Protein AF-K9TBX2-F1 (afdb_monomer_lite)

Structure (mmCIF, N/CA/C/O backbone):
data_AF-K9TBX2-F1
#
_entry.id   AF-K9TBX2-F1
#
loop_
_atom_site.group_PDB
_atom_site.id
_atom_site.type_symbol
_atom_site.label_atom_id
_atom_site.label_alt_id
_atom_site.label_comp_id
_atom_site.label_asym_id
_atom_site.label_entity_id
_atom_site.label_seq_id
_atom_site.pdbx_PDB_ins_code
_atom_site.Cartn_x
_atom_site.Cartn_y
_atom_site.Cartn_z
_atom_site.occupancy
_atom_site.B_iso_or_equiv
_atom_site.auth_seq_id
_atom_site.auth_comp_id
_atom_site.auth_asym_id
_atom_site.auth_atom_id
_atom_site.pdbx_PDB_model_num
ATOM 1 N N . MET A 1 1 ? 30.219 -46.348 8.715 1.00 34.34 1 MET A N 1
ATOM 2 C CA . MET A 1 1 ? 30.036 -45.061 9.422 1.00 34.34 1 MET A CA 1
ATOM 3 C C . MET A 1 1 ? 29.940 -44.001 8.324 1.00 34.34 1 MET A C 1
ATOM 5 O O . MET A 1 1 ? 30.931 -43.800 7.645 1.00 34.34 1 MET A O 1
ATOM 9 N N . LEU A 1 2 ? 28.738 -43.704 7.803 1.00 28.45 2 LEU A N 1
ATOM 10 C CA . LEU A 1 2 ? 27.856 -42.591 8.228 1.00 28.45 2 LEU A CA 1
ATOM 11 C C . LEU A 1 2 ? 28.621 -41.251 8.151 1.00 28.45 2 LEU A C 1
ATOM 13 O O . LEU A 1 2 ? 29.666 -41.141 8.770 1.00 28.45 2 LEU A O 1
ATOM 17 N N . ILE A 1 3 ? 28.180 -40.214 7.427 1.00 31.77 3 ILE A N 1
ATOM 18 C CA . ILE A 1 3 ? 26.845 -39.590 7.467 1.00 31.77 3 ILE A CA 1
ATOM 19 C C . ILE A 1 3 ? 26.461 -38.962 6.098 1.00 31.77 3 ILE A C 1
ATOM 21 O O . ILE A 1 3 ? 27.306 -38.494 5.343 1.00 31.77 3 ILE A O 1
ATOM 25 N N . LYS A 1 4 ? 25.149 -38.993 5.821 1.00 30.42 4 LYS A N 1
ATOM 26 C CA . LYS A 1 4 ? 24.368 -38.455 4.687 1.00 30.42 4 LYS A CA 1
ATOM 27 C C . LYS A 1 4 ? 24.285 -36.916 4.685 1.00 30.42 4 LYS A C 1
ATOM 29 O O . LYS A 1 4 ? 24.328 -36.347 5.766 1.00 30.42 4 LYS A O 1
ATOM 34 N N . ASN A 1 5 ? 24.027 -36.293 3.522 1.00 26.02 5 ASN A N 1
ATOM 35 C CA . ASN A 1 5 ? 23.117 -35.134 3.303 1.00 26.02 5 ASN A CA 1
ATOM 36 C C . ASN A 1 5 ? 23.449 -34.419 1.978 1.00 26.02 5 ASN A C 1
ATOM 38 O O . ASN A 1 5 ? 24.621 -34.228 1.696 1.00 26.02 5 ASN A O 1
ATOM 42 N N . VAL A 1 6 ? 22.554 -33.919 1.123 1.00 30.48 6 VAL A N 1
ATOM 43 C CA . VAL A 1 6 ? 21.117 -34.050 0.802 1.00 30.48 6 VAL A CA 1
ATOM 44 C C . VAL A 1 6 ? 21.052 -33.670 -0.692 1.00 30.48 6 VAL A C 1
ATOM 46 O O . VAL A 1 6 ? 21.890 -32.907 -1.175 1.00 30.48 6 VAL A O 1
ATOM 49 N N . GLY A 1 7 ? 20.102 -34.238 -1.435 1.00 28.34 7 GLY A N 1
ATOM 50 C CA . GLY A 1 7 ? 19.933 -34.038 -2.872 1.00 28.34 7 GLY A CA 1
ATOM 51 C C . GLY A 1 7 ? 19.911 -32.571 -3.313 1.00 28.34 7 GLY A C 1
ATOM 52 O O . GLY A 1 7 ? 19.204 -31.738 -2.749 1.00 28.34 7 GLY A O 1
ATOM 53 N N . ARG A 1 8 ? 20.661 -32.285 -4.381 1.00 30.09 8 ARG A N 1
ATOM 54 C CA . ARG A 1 8 ? 20.460 -31.104 -5.219 1.00 30.09 8 ARG A CA 1
ATOM 55 C C . ARG A 1 8 ? 19.058 -31.196 -5.818 1.00 30.09 8 ARG A C 1
ATOM 57 O O . ARG A 1 8 ? 18.830 -31.979 -6.735 1.00 30.09 8 ARG A O 1
ATOM 64 N N . ILE A 1 9 ? 18.129 -30.407 -5.289 1.00 28.77 9 ILE A N 1
ATOM 65 C CA . ILE A 1 9 ? 16.922 -30.033 -6.019 1.00 28.77 9 ILE A CA 1
ATOM 66 C C . ILE A 1 9 ? 17.411 -29.156 -7.168 1.00 28.77 9 ILE A C 1
ATOM 68 O O . ILE A 1 9 ? 17.824 -28.016 -6.968 1.00 28.77 9 ILE A O 1
ATOM 72 N N . THR A 1 10 ? 17.441 -29.729 -8.366 1.00 28.86 10 THR A N 1
ATOM 73 C CA . THR A 1 10 ? 17.534 -28.971 -9.608 1.00 28.86 10 THR A CA 1
ATOM 74 C C . THR A 1 10 ? 16.274 -28.120 -9.677 1.00 28.86 10 THR A C 1
ATOM 76 O O . THR A 1 10 ? 15.223 -28.593 -10.101 1.00 28.86 10 THR A O 1
ATOM 79 N N . VAL A 1 11 ? 16.357 -26.883 -9.183 1.00 29.30 11 VAL A N 1
ATOM 80 C CA . VAL A 1 11 ? 15.370 -25.852 -9.492 1.00 29.30 11 VAL A CA 1
ATOM 81 C C . VAL A 1 11 ? 15.406 -25.726 -11.004 1.00 29.30 11 VAL A C 1
ATOM 83 O O . VAL A 1 11 ? 16.420 -25.331 -11.583 1.00 29.30 11 VAL A O 1
ATOM 86 N N . LEU A 1 12 ? 14.330 -26.181 -11.637 1.00 28.25 12 LEU A N 1
ATOM 87 C CA . LEU A 1 12 ? 14.083 -25.988 -13.049 1.00 28.25 12 LEU A CA 1
ATOM 88 C C . LEU A 1 12 ? 14.003 -24.469 -13.250 1.00 28.25 12 LEU A C 1
ATOM 90 O O . LEU A 1 12 ? 12.973 -23.852 -12.996 1.00 28.25 12 LEU A O 1
ATOM 94 N N . LEU A 1 13 ? 15.132 -23.860 -13.612 1.00 32.91 13 LEU A N 1
ATOM 95 C CA . LEU A 1 13 ? 15.198 -22.504 -14.138 1.00 32.91 13 LEU A CA 1
ATOM 96 C C . LEU A 1 13 ? 14.386 -22.510 -15.435 1.00 32.91 13 LEU A C 1
ATOM 98 O O . LEU A 1 13 ? 14.895 -22.858 -16.500 1.00 32.91 13 LEU A O 1
ATOM 102 N N . LEU A 1 14 ? 13.095 -22.199 -15.321 1.00 30.06 14 LEU A N 1
ATOM 103 C CA . LEU A 1 14 ? 12.287 -21.814 -16.468 1.00 30.06 14 LEU A CA 1
ATOM 104 C C . LEU A 1 14 ? 12.922 -20.556 -17.084 1.00 30.06 14 LEU A C 1
ATOM 106 O O . LEU A 1 14 ? 13.414 -19.693 -16.350 1.00 30.06 14 LEU A O 1
ATOM 110 N N . PRO A 1 15 ? 12.995 -20.480 -18.420 1.00 36.19 15 PRO A N 1
ATOM 111 C CA . PRO A 1 15 ? 13.794 -19.477 -19.097 1.00 36.19 15 PRO A CA 1
ATOM 112 C C . PRO A 1 15 ? 13.223 -18.079 -18.854 1.00 36.19 15 PRO A C 1
ATOM 114 O O . PRO A 1 15 ? 12.020 -17.852 -18.970 1.00 36.19 15 PRO A O 1
ATOM 117 N N . LEU A 1 16 ? 14.131 -17.146 -18.558 1.00 46.62 16 LEU A N 1
ATOM 118 C CA . LEU A 1 16 ? 13.936 -15.705 -18.689 1.00 46.62 16 LEU A CA 1
ATOM 119 C C . LEU A 1 16 ? 13.242 -15.394 -20.024 1.00 46.62 16 LEU A C 1
ATOM 121 O O . LEU A 1 16 ? 13.809 -15.636 -21.090 1.00 46.62 16 LEU A O 1
ATOM 125 N N . GLY A 1 17 ? 12.050 -14.812 -19.965 1.00 38.81 17 GLY A N 1
ATOM 126 C CA . GLY A 1 17 ? 11.367 -14.296 -21.144 1.00 38.81 17 GLY A CA 1
ATOM 127 C C . GLY A 1 17 ? 9.911 -13.972 -20.851 1.00 38.81 17 GLY A C 1
ATOM 128 O O . GLY A 1 17 ? 9.093 -14.880 -20.825 1.00 38.81 17 GLY A O 1
ATOM 129 N N . LEU A 1 18 ? 9.622 -12.672 -20.698 1.00 37.31 18 LEU A N 1
ATOM 130 C CA . LEU A 1 18 ? 8.319 -12.038 -20.426 1.00 37.31 18 LEU A CA 1
ATOM 131 C C . LEU A 1 18 ? 7.945 -11.884 -18.942 1.00 37.31 18 LEU A C 1
ATOM 133 O O . LEU A 1 18 ? 6.894 -12.337 -18.503 1.00 37.31 18 LEU A O 1
ATOM 137 N N . ALA A 1 19 ? 8.737 -11.124 -18.183 1.00 34.25 19 ALA A N 1
ATOM 138 C CA . ALA A 1 19 ? 8.140 -10.337 -17.107 1.00 34.25 19 ALA A CA 1
ATOM 139 C C . ALA A 1 19 ? 7.462 -9.125 -17.764 1.00 34.25 19 ALA A C 1
ATOM 141 O O . ALA A 1 19 ? 8.088 -8.085 -17.971 1.00 34.25 19 ALA A O 1
ATOM 142 N N . LEU A 1 20 ? 6.197 -9.271 -18.169 1.00 39.16 20 LEU A N 1
ATOM 143 C CA . LEU A 1 20 ? 5.347 -8.089 -18.295 1.00 39.16 20 LEU A CA 1
ATOM 144 C C . LEU A 1 20 ? 5.402 -7.382 -16.931 1.00 39.16 20 LEU A C 1
ATOM 146 O O . LEU A 1 20 ? 5.346 -8.079 -15.914 1.00 39.16 20 LEU A O 1
ATOM 150 N N . PRO A 1 21 ? 5.549 -6.049 -16.863 1.00 41.91 21 PRO A N 1
ATOM 151 C CA . PRO A 1 21 ? 5.379 -5.348 -15.606 1.00 41.91 21 PRO A CA 1
ATOM 152 C C . PRO A 1 21 ? 3.914 -5.531 -15.224 1.00 41.91 21 PRO A C 1
ATOM 154 O O . PRO A 1 21 ? 3.034 -4.820 -15.705 1.00 41.91 21 PRO A O 1
ATOM 157 N N . VAL A 1 22 ? 3.635 -6.556 -14.426 1.00 51.00 22 VAL A N 1
ATOM 158 C CA . VAL A 1 22 ? 2.330 -6.737 -13.819 1.00 51.00 22 VAL A CA 1
ATOM 159 C C . VAL A 1 22 ? 2.237 -5.618 -12.794 1.00 51.00 22 VAL A C 1
ATOM 161 O O . VAL A 1 22 ? 2.790 -5.696 -11.701 1.00 51.00 22 VAL A O 1
ATOM 164 N N . ALA A 1 23 ? 1.673 -4.495 -13.227 1.00 60.84 23 ALA A N 1
ATOM 165 C CA . ALA A 1 23 ? 1.566 -3.308 -12.407 1.00 60.84 23 ALA A CA 1
ATOM 166 C C . ALA A 1 23 ? 0.644 -3.628 -11.230 1.00 60.84 23 ALA A C 1
ATOM 168 O O . ALA A 1 23 ? -0.475 -4.092 -11.425 1.00 60.84 23 ALA A O 1
ATOM 169 N N . ALA A 1 24 ? 1.140 -3.408 -10.022 1.00 63.81 24 ALA A N 1
ATOM 170 C CA . ALA A 1 24 ? 0.370 -3.327 -8.793 1.00 63.81 24 ALA A CA 1
ATOM 171 C C . ALA A 1 24 ? 0.963 -2.182 -7.974 1.00 63.81 24 ALA A C 1
ATOM 173 O O . ALA A 1 24 ? 2.151 -1.877 -8.110 1.00 63.81 24 ALA A O 1
ATOM 174 N N . SER A 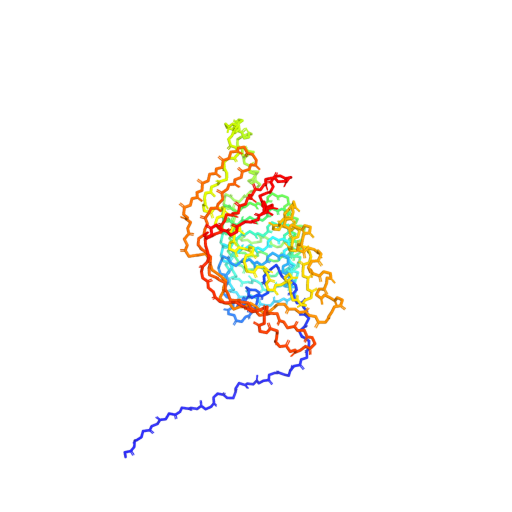1 25 ? 0.164 -1.588 -7.091 1.00 66.00 25 SER A N 1
ATOM 175 C CA . SER A 1 25 ? 0.633 -0.537 -6.179 1.00 66.00 25 SER A CA 1
ATOM 176 C C . SER A 1 25 ? 1.816 -0.984 -5.311 1.00 66.00 25 SER A C 1
ATOM 178 O O . SER A 1 25 ? 2.651 -0.162 -4.941 1.00 66.00 25 SER A O 1
ATOM 180 N N . ASN A 1 26 ? 1.931 -2.288 -5.026 1.00 73.56 26 ASN A N 1
ATOM 181 C CA . ASN A 1 26 ? 3.098 -2.879 -4.379 1.00 73.56 26 ASN A CA 1
ATOM 182 C C . ASN A 1 26 ? 3.557 -4.158 -5.116 1.00 73.56 26 ASN A C 1
ATOM 184 O O . ASN A 1 26 ? 2.963 -5.228 -4.938 1.00 73.56 26 ASN A O 1
ATOM 188 N N . PRO A 1 27 ? 4.640 -4.083 -5.914 1.00 78.31 27 PRO A N 1
ATOM 189 C CA . PRO A 1 27 ? 5.171 -5.233 -6.645 1.00 78.31 27 PRO A CA 1
ATOM 190 C C . PRO A 1 27 ? 5.644 -6.389 -5.751 1.00 78.31 27 PRO A C 1
ATOM 192 O O . PRO A 1 27 ? 5.568 -7.543 -6.162 1.00 78.31 27 PRO A O 1
ATOM 195 N N . ALA A 1 28 ? 6.106 -6.114 -4.525 1.00 79.00 28 ALA A N 1
ATOM 196 C CA . ALA A 1 28 ? 6.584 -7.156 -3.616 1.00 79.00 28 ALA A CA 1
ATOM 197 C C . ALA A 1 28 ? 5.431 -8.015 -3.079 1.00 79.00 28 ALA A C 1
ATOM 199 O O . ALA A 1 28 ? 5.545 -9.238 -3.026 1.00 79.00 28 ALA A O 1
ATOM 200 N N . HIS A 1 29 ? 4.299 -7.393 -2.741 1.00 88.38 29 HIS A N 1
ATOM 201 C CA . HIS A 1 29 ? 3.090 -8.123 -2.351 1.00 88.38 29 HIS A CA 1
ATOM 202 C C . HIS A 1 29 ? 2.505 -8.922 -3.510 1.00 88.38 29 HIS A C 1
ATOM 204 O O . HIS A 1 29 ? 2.067 -10.055 -3.326 1.00 88.38 29 HIS A O 1
ATOM 210 N N . LEU A 1 30 ? 2.529 -8.355 -4.716 1.00 87.31 30 LEU A N 1
ATOM 211 C CA . LEU A 1 30 ? 2.120 -9.084 -5.905 1.00 87.31 30 LEU A CA 1
ATOM 212 C C . LEU A 1 30 ? 2.995 -10.326 -6.118 1.00 87.31 30 LEU A C 1
ATOM 214 O O . LEU A 1 30 ? 2.464 -11.417 -6.310 1.00 87.31 30 LEU A O 1
ATOM 218 N N . GLN A 1 31 ? 4.318 -10.183 -6.025 1.00 87.06 31 GLN A N 1
ATOM 219 C CA . GLN A 1 31 ? 5.239 -11.311 -6.144 1.00 87.06 31 GLN A CA 1
ATOM 220 C C . GLN A 1 31 ? 4.974 -12.364 -5.059 1.00 87.06 31 GLN A C 1
ATOM 222 O O . GLN A 1 31 ? 4.848 -13.546 -5.363 1.00 87.06 31 GLN A O 1
ATOM 227 N N . GLN A 1 32 ? 4.790 -11.934 -3.808 1.00 88.62 32 GLN A N 1
ATOM 228 C CA . GLN A 1 32 ? 4.434 -12.826 -2.706 1.00 88.62 32 GLN A CA 1
ATOM 229 C C . GLN A 1 32 ? 3.148 -13.612 -2.998 1.00 88.62 32 GLN A C 1
ATOM 231 O O . GLN A 1 32 ? 3.112 -14.822 -2.766 1.00 88.62 32 GLN A O 1
ATOM 236 N N . LEU A 1 33 ? 2.097 -12.955 -3.497 1.00 95.56 33 LEU A N 1
ATOM 237 C CA . LEU A 1 33 ? 0.847 -13.616 -3.864 1.00 95.56 33 LEU A CA 1
ATOM 238 C C . LEU A 1 33 ? 1.083 -14.693 -4.924 1.00 95.56 33 LEU A C 1
ATOM 240 O O . LEU A 1 33 ? 0.621 -15.817 -4.746 1.00 95.56 33 LEU A O 1
ATOM 244 N N . LEU A 1 34 ? 1.804 -14.357 -5.994 1.00 93.94 34 LEU A N 1
ATOM 245 C CA . LEU A 1 34 ? 2.054 -15.269 -7.111 1.00 93.94 34 LEU A CA 1
ATOM 246 C C . LEU A 1 34 ? 2.922 -16.468 -6.706 1.00 93.94 34 LEU A C 1
ATOM 248 O O . LEU A 1 34 ? 2.691 -17.577 -7.184 1.00 93.94 34 LEU A O 1
ATOM 252 N N . ASP A 1 35 ? 3.875 -16.269 -5.797 1.00 93.75 35 ASP A N 1
ATOM 253 C CA . ASP A 1 35 ? 4.778 -17.332 -5.348 1.00 93.75 35 ASP A CA 1
ATOM 254 C C . ASP A 1 35 ? 4.137 -18.257 -4.309 1.00 93.75 35 ASP A C 1
ATOM 256 O O . ASP A 1 35 ? 4.466 -19.443 -4.231 1.00 93.75 35 ASP A O 1
ATOM 260 N N . THR A 1 36 ? 3.249 -17.720 -3.468 1.00 94.00 36 THR A N 1
ATOM 261 C CA . THR A 1 36 ? 2.808 -18.417 -2.249 1.00 94.00 36 THR A CA 1
ATOM 262 C C . THR A 1 36 ? 1.312 -18.690 -2.181 1.00 94.00 36 THR A C 1
ATOM 264 O O . THR A 1 36 ? 0.884 -19.448 -1.309 1.00 94.00 36 THR A O 1
ATOM 267 N N . ASN A 1 37 ? 0.501 -18.064 -3.040 1.00 92.81 37 ASN A N 1
ATOM 268 C CA . ASN A 1 37 ? -0.956 -18.001 -2.903 1.00 92.81 37 ASN A CA 1
ATOM 269 C C . ASN A 1 37 ? -1.413 -17.514 -1.509 1.00 92.81 37 ASN A C 1
ATOM 271 O O . ASN A 1 37 ? -2.523 -17.822 -1.076 1.00 92.81 37 ASN A O 1
ATOM 275 N N . ARG A 1 38 ? -0.572 -16.771 -0.773 1.00 95.62 38 ARG A N 1
ATOM 276 C CA . ARG A 1 38 ? -0.880 -16.237 0.561 1.00 95.62 38 ARG A CA 1
ATOM 277 C C . ARG A 1 38 ? -0.430 -14.786 0.680 1.00 95.62 38 ARG A C 1
ATOM 279 O O . ARG A 1 38 ? 0.755 -14.490 0.823 1.00 95.62 38 ARG A O 1
ATOM 286 N N . CYS A 1 39 ? -1.396 -13.882 0.695 1.00 90.69 39 CYS A N 1
ATOM 287 C CA . CYS A 1 39 ? -1.163 -12.453 0.839 1.00 90.69 39 CYS A CA 1
ATOM 288 C C . CYS A 1 39 ? -2.231 -11.783 1.729 1.00 90.69 39 CYS A C 1
ATOM 290 O O . CYS A 1 39 ? -2.925 -10.867 1.277 1.00 90.69 39 CYS A O 1
ATOM 292 N N . PRO A 1 40 ? -2.407 -12.231 2.990 1.00 85.94 40 PRO A N 1
ATOM 293 C CA . PRO A 1 40 ? -3.346 -11.583 3.893 1.00 85.94 40 PRO A CA 1
ATOM 294 C C . PRO A 1 40 ? -2.886 -10.151 4.207 1.00 85.94 40 PRO A C 1
ATOM 296 O O . PRO A 1 40 ? -1.710 -9.926 4.492 1.00 85.94 40 PRO A O 1
ATOM 299 N N . GLY A 1 41 ? -3.798 -9.181 4.133 1.00 80.69 41 GLY A N 1
ATOM 300 C CA . GLY A 1 41 ? -3.506 -7.764 4.389 1.00 80.69 41 GLY A CA 1
ATOM 301 C C . GLY A 1 41 ? -2.640 -7.072 3.328 1.00 80.69 41 GLY A C 1
ATOM 302 O O . GLY A 1 41 ? -2.242 -5.923 3.514 1.00 80.69 41 GLY A O 1
ATOM 303 N N . CYS A 1 42 ? -2.327 -7.742 2.218 1.00 86.19 42 CYS A N 1
ATOM 304 C CA . CYS A 1 42 ? -1.473 -7.177 1.182 1.00 86.19 42 CYS A CA 1
ATOM 305 C C . CYS A 1 42 ? -2.118 -5.989 0.464 1.00 86.19 42 CYS A C 1
ATOM 307 O O . CYS A 1 42 ? -3.296 -6.013 0.116 1.00 86.19 42 CYS A O 1
ATOM 309 N N . ASP A 1 43 ? -1.307 -4.980 0.158 1.00 81.00 43 ASP A N 1
ATOM 310 C CA . ASP A 1 43 ? -1.655 -3.938 -0.808 1.00 81.00 43 ASP A CA 1
ATOM 311 C C . ASP A 1 43 ? -1.429 -4.444 -2.238 1.00 81.00 43 ASP A C 1
ATOM 313 O O . ASP A 1 43 ? -0.292 -4.622 -2.669 1.00 81.00 43 ASP A O 1
ATOM 317 N N . LEU A 1 44 ? -2.523 -4.703 -2.946 1.00 87.75 44 LEU A N 1
ATOM 318 C CA . LEU A 1 44 ? -2.598 -5.197 -4.320 1.00 87.75 44 LEU A CA 1
ATOM 319 C C . LEU A 1 44 ? -3.483 -4.271 -5.171 1.00 87.75 44 LEU A C 1
ATOM 321 O O . LEU A 1 44 ? -4.096 -4.709 -6.147 1.00 87.75 44 LEU A O 1
ATOM 325 N N . ARG A 1 45 ? -3.588 -2.992 -4.789 1.00 88.00 45 ARG A N 1
ATOM 326 C CA . ARG A 1 45 ? -4.379 -2.014 -5.537 1.00 88.00 45 ARG A CA 1
ATOM 327 C C . ARG A 1 45 ? -3.899 -1.920 -6.976 1.00 88.00 45 ARG A C 1
ATOM 329 O O . ARG A 1 45 ? -2.689 -1.912 -7.229 1.00 88.00 45 ARG A O 1
ATOM 336 N N . ASP A 1 46 ? -4.859 -1.864 -7.890 1.00 85.31 46 ASP A N 1
ATOM 337 C CA . ASP A 1 46 ? -4.649 -1.779 -9.338 1.00 85.31 46 ASP A CA 1
ATOM 338 C C . ASP A 1 46 ? -3.835 -2.945 -9.938 1.00 85.31 46 ASP A C 1
ATOM 340 O O . ASP A 1 46 ? -3.358 -2.854 -11.073 1.00 85.31 46 ASP A O 1
ATOM 344 N N . ALA A 1 47 ? -3.687 -4.057 -9.200 1.00 87.88 47 ALA A N 1
ATOM 345 C CA . ALA A 1 47 ? -2.934 -5.224 -9.646 1.00 87.88 47 ALA A CA 1
ATOM 346 C C . ALA A 1 47 ? -3.490 -5.806 -10.958 1.00 87.88 47 ALA A C 1
ATOM 348 O O . ALA A 1 47 ? -4.692 -6.047 -11.086 1.00 87.88 47 ALA A O 1
ATOM 349 N N . GLN A 1 48 ? -2.607 -6.074 -11.922 1.00 92.62 48 GLN A N 1
ATOM 350 C CA . GLN A 1 48 ? -2.957 -6.662 -13.222 1.00 92.62 48 GLN A CA 1
ATOM 351 C C . GLN A 1 48 ? -2.951 -8.202 -13.185 1.00 92.62 48 GLN A C 1
ATOM 353 O O . GLN A 1 48 ? -2.059 -8.864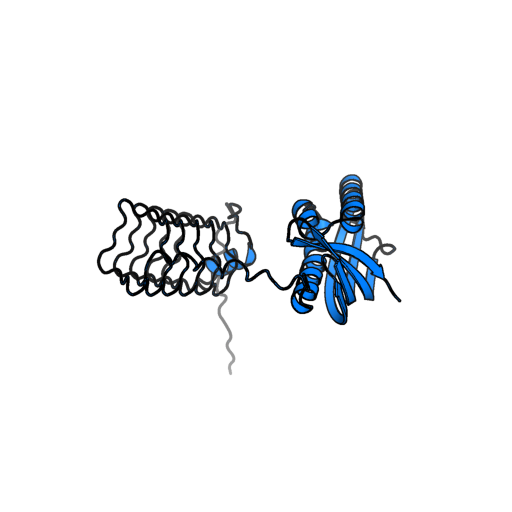 -13.696 1.00 92.62 48 GLN A O 1
ATOM 358 N N . LEU A 1 49 ? -3.971 -8.797 -12.582 1.00 94.31 49 LEU A N 1
ATOM 359 C CA . LEU A 1 49 ? -4.111 -10.241 -12.355 1.00 94.31 49 LEU A CA 1
ATOM 360 C C . LEU A 1 49 ? -5.039 -10.926 -13.384 1.00 94.31 49 LEU A C 1
ATOM 362 O O . LEU A 1 49 ? -5.733 -11.891 -13.064 1.00 94.31 49 LEU A O 1
ATOM 366 N N . GLU A 1 50 ? -5.089 -10.437 -14.624 1.00 94.44 50 GLU A N 1
ATOM 367 C CA . GLU A 1 50 ? -5.947 -11.019 -15.662 1.00 94.44 50 GLU A CA 1
ATOM 368 C C . GLU A 1 50 ? -5.499 -12.443 -16.032 1.00 94.44 50 GLU A C 1
ATOM 370 O O . GLU A 1 50 ? -4.329 -12.696 -16.312 1.00 94.44 50 GLU A O 1
ATOM 375 N N . GLY A 1 51 ? -6.446 -13.384 -16.029 1.00 94.44 51 GLY A N 1
ATOM 376 C CA . GLY A 1 51 ? -6.233 -14.785 -16.399 1.00 94.44 51 GLY A CA 1
ATOM 377 C C . GLY A 1 51 ? -5.381 -15.591 -15.415 1.00 94.44 51 GLY A C 1
ATOM 378 O O . GLY A 1 51 ? -5.054 -16.744 -15.699 1.00 94.44 51 GLY A O 1
ATOM 379 N N . VAL A 1 52 ? -5.002 -15.016 -14.269 1.00 94.50 52 VAL A N 1
ATOM 380 C CA . VAL A 1 52 ? -4.170 -15.708 -13.280 1.00 94.50 52 VAL A CA 1
ATOM 381 C C . VAL A 1 52 ? -4.936 -16.862 -12.626 1.00 94.50 52 VAL A C 1
ATOM 383 O O . VAL A 1 52 ? -6.150 -16.799 -12.433 1.00 94.50 52 VAL A O 1
ATOM 386 N N . SER A 1 53 ? -4.215 -17.904 -12.217 1.00 97.19 53 SER A N 1
ATOM 387 C CA . SER A 1 53 ? -4.754 -18.953 -11.350 1.00 97.19 53 SER A CA 1
ATOM 388 C C . SER A 1 53 ? -4.329 -18.713 -9.904 1.00 97.19 53 SER A C 1
ATOM 390 O O . SER A 1 53 ? -3.188 -18.986 -9.540 1.00 97.19 53 SER A O 1
ATOM 392 N N . LEU A 1 54 ? -5.273 -18.278 -9.073 1.00 97.31 54 LEU A N 1
ATOM 393 C CA . LEU A 1 54 ? -5.144 -18.073 -7.626 1.00 97.31 54 LEU A CA 1
ATOM 394 C C . LEU A 1 54 ? -6.142 -18.961 -6.863 1.00 97.31 54 LEU A C 1
ATOM 396 O O . LEU A 1 54 ? -6.699 -18.583 -5.830 1.00 97.31 54 LEU A O 1
ATOM 400 N N . ARG A 1 55 ? -6.393 -20.165 -7.388 1.00 97.69 55 ARG A N 1
ATOM 401 C CA . ARG A 1 55 ? -7.282 -21.151 -6.770 1.00 97.69 55 ARG A CA 1
ATOM 402 C C . ARG A 1 55 ? -6.850 -21.430 -5.327 1.00 97.69 55 ARG A C 1
ATOM 404 O O . ARG A 1 55 ? -5.729 -21.870 -5.080 1.00 97.69 55 ARG A O 1
ATOM 411 N N . GLY A 1 56 ? -7.763 -21.216 -4.384 1.00 96.19 56 GLY A N 1
ATOM 412 C CA . GLY A 1 56 ? -7.522 -21.406 -2.954 1.00 96.19 56 GLY A CA 1
ATOM 413 C C . GLY A 1 56 ? -6.604 -20.364 -2.309 1.00 96.19 56 GLY A C 1
ATOM 414 O O . GLY A 1 56 ? -6.151 -20.596 -1.189 1.00 96.19 56 GLY A O 1
ATOM 415 N N . ALA A 1 57 ? -6.300 -19.250 -2.986 1.00 97.94 57 ALA A N 1
ATOM 416 C CA . ALA A 1 57 ? -5.421 -18.227 -2.435 1.00 97.94 57 ALA A CA 1
ATOM 417 C C . ALA A 1 57 ? -6.017 -17.558 -1.190 1.00 97.94 57 ALA A C 1
ATOM 419 O O . ALA A 1 57 ? -7.220 -17.308 -1.106 1.00 97.94 57 ALA A O 1
ATOM 420 N N . ASP A 1 58 ? -5.153 -17.244 -0.228 1.00 97.38 58 ASP A N 1
ATOM 421 C CA . ASP A 1 58 ? -5.501 -16.519 0.988 1.00 97.38 58 ASP A CA 1
ATOM 422 C C . ASP A 1 58 ? -5.232 -15.022 0.800 1.00 97.38 58 ASP A C 1
ATOM 424 O O . ASP A 1 58 ? -4.091 -14.568 0.875 1.00 97.38 58 ASP A O 1
ATOM 428 N N . LEU A 1 59 ? -6.293 -14.271 0.514 1.00 98.19 59 LEU A N 1
ATOM 429 C CA . LEU A 1 59 ? -6.321 -12.828 0.254 1.00 98.19 59 LEU A CA 1
ATOM 430 C C . LEU A 1 59 ? -7.147 -12.092 1.324 1.00 98.19 59 LEU A C 1
ATOM 432 O O . LEU A 1 59 ? -7.673 -11.006 1.076 1.00 98.19 59 LEU A O 1
ATOM 436 N N . SER A 1 60 ? -7.306 -12.680 2.516 1.00 91.00 60 SER A N 1
ATOM 437 C CA . SER A 1 60 ? -8.082 -12.062 3.591 1.00 91.00 60 SER A CA 1
ATOM 438 C C . SER A 1 60 ? -7.506 -10.701 3.969 1.00 91.00 60 SER A C 1
ATOM 440 O O . SER A 1 60 ? -6.295 -10.571 4.110 1.00 91.00 60 SER A O 1
ATOM 442 N N . GLU A 1 61 ? -8.362 -9.700 4.159 1.00 83.75 61 GLU A N 1
ATOM 443 C CA . GLU A 1 61 ? -7.982 -8.320 4.508 1.00 83.75 61 GLU A CA 1
ATOM 444 C C . GLU A 1 61 ? -7.106 -7.607 3.458 1.00 83.75 61 GLU A C 1
ATOM 446 O O . GLU A 1 61 ? -6.693 -6.470 3.673 1.00 83.75 61 GLU A O 1
ATOM 451 N N . ALA A 1 62 ? -6.831 -8.230 2.305 1.00 90.19 62 ALA A N 1
ATOM 452 C CA . ALA A 1 62 ? -6.048 -7.606 1.246 1.00 90.19 62 ALA A CA 1
ATOM 453 C C . ALA A 1 62 ? -6.797 -6.422 0.614 1.00 90.19 62 ALA A C 1
ATOM 455 O O . ALA A 1 62 ? -8.029 -6.407 0.519 1.00 90.19 62 ALA A O 1
ATOM 456 N N . ASN A 1 63 ? -6.044 -5.437 0.131 1.00 86.00 63 ASN A N 1
ATOM 457 C CA . ASN A 1 63 ? -6.572 -4.313 -0.625 1.00 86.00 63 ASN A CA 1
ATOM 458 C C . ASN A 1 63 ? -6.352 -4.535 -2.122 1.00 86.00 63 ASN A C 1
ATOM 460 O O . ASN A 1 63 ? -5.253 -4.356 -2.625 1.00 86.00 63 ASN A O 1
ATOM 464 N N . LEU A 1 64 ? -7.414 -4.910 -2.822 1.00 96.81 64 LEU A N 1
ATOM 465 C CA . LEU A 1 64 ? -7.493 -5.170 -4.259 1.00 96.81 64 LEU A CA 1
ATOM 466 C C . LEU A 1 64 ? -8.332 -4.096 -4.973 1.00 96.81 64 LEU A C 1
ATOM 468 O O . LEU A 1 64 ? -8.894 -4.363 -6.036 1.00 96.81 64 LEU A O 1
ATOM 472 N N . GLN A 1 65 ? -8.475 -2.898 -4.391 1.00 90.94 65 GLN A N 1
ATOM 473 C CA . GLN A 1 65 ? -9.224 -1.818 -5.036 1.00 90.94 65 GLN A CA 1
ATOM 474 C C . GLN A 1 65 ? -8.684 -1.576 -6.452 1.00 90.94 65 GLN A C 1
ATOM 476 O O . GLN A 1 65 ? -7.473 -1.468 -6.641 1.00 90.94 65 GLN A O 1
ATOM 481 N N . GLY A 1 66 ? -9.586 -1.536 -7.434 1.00 86.25 66 GLY A N 1
ATOM 482 C CA . GLY A 1 66 ? -9.236 -1.321 -8.842 1.00 86.25 66 GLY A CA 1
ATOM 483 C C . GLY A 1 66 ? -8.483 -2.472 -9.527 1.00 86.25 66 GLY A C 1
ATOM 484 O O . GLY A 1 66 ? -8.142 -2.355 -10.703 1.00 86.25 66 GLY A O 1
ATOM 485 N N . ALA A 1 67 ? -8.219 -3.597 -8.850 1.00 93.62 67 ALA A N 1
ATOM 486 C CA . ALA A 1 67 ? -7.471 -4.706 -9.442 1.00 93.62 67 ALA A CA 1
ATOM 487 C C . ALA A 1 67 ? -8.200 -5.315 -10.655 1.00 93.62 67 ALA A C 1
ATOM 489 O O . ALA A 1 67 ? -9.419 -5.510 -10.646 1.00 93.62 67 ALA A O 1
ATOM 490 N N . ASN A 1 68 ? -7.443 -5.665 -11.696 1.00 95.50 68 ASN A N 1
ATOM 491 C CA . ASN A 1 68 ? -7.946 -6.361 -12.877 1.00 95.50 68 ASN A CA 1
ATOM 492 C C . ASN A 1 68 ? -7.780 -7.875 -12.688 1.00 95.50 68 ASN A C 1
ATOM 494 O O . ASN A 1 68 ? -6.681 -8.393 -12.811 1.00 95.50 68 ASN A O 1
ATOM 498 N N . LEU A 1 69 ? -8.871 -8.579 -12.403 1.00 98.06 69 LEU A N 1
ATOM 499 C CA . LEU A 1 69 ? -8.967 -10.029 -12.185 1.00 98.06 69 LEU A CA 1
ATOM 500 C C . LEU A 1 69 ? -9.843 -10.701 -13.262 1.00 98.06 69 LEU A C 1
ATOM 502 O O . LEU A 1 69 ? -10.468 -11.737 -13.021 1.00 98.06 69 LEU A O 1
ATOM 506 N N . ARG A 1 70 ? -9.935 -10.099 -14.456 1.00 97.38 70 ARG A N 1
ATOM 507 C CA . ARG A 1 70 ? -10.679 -10.669 -15.589 1.00 97.38 70 ARG A CA 1
ATOM 508 C C . ARG A 1 70 ? -10.231 -12.097 -15.867 1.00 97.38 70 ARG A C 1
ATOM 510 O O . ARG A 1 70 ? -9.037 -12.367 -15.870 1.00 97.38 70 ARG A O 1
ATOM 517 N N . ASN A 1 71 ? -11.171 -12.999 -16.138 1.00 97.25 71 ASN A N 1
ATOM 518 C CA . ASN A 1 71 ? -10.894 -14.400 -16.483 1.00 97.25 71 ASN A CA 1
ATOM 519 C C . ASN A 1 71 ? -10.041 -15.181 -15.453 1.00 97.25 71 ASN A C 1
ATOM 521 O O . ASN A 1 71 ? -9.536 -16.253 -15.783 1.00 97.25 71 ASN A O 1
ATOM 525 N N . ALA A 1 72 ? -9.834 -14.664 -14.237 1.00 97.81 72 ALA A N 1
ATOM 526 C CA . ALA A 1 72 ? -9.000 -15.322 -13.236 1.00 97.81 72 ALA A CA 1
ATOM 527 C C . ALA A 1 72 ? -9.694 -16.565 -12.650 1.00 97.81 72 ALA A C 1
ATOM 529 O O . ALA A 1 72 ? -10.910 -16.572 -12.446 1.00 97.81 72 ALA A O 1
ATOM 530 N N . ASP A 1 73 ? -8.917 -17.601 -12.326 1.00 98.44 73 ASP A N 1
ATOM 531 C CA . ASP A 1 73 ? -9.380 -18.745 -11.532 1.00 98.44 73 ASP A CA 1
ATOM 532 C C . ASP A 1 73 ? -9.137 -18.456 -10.048 1.00 98.44 73 ASP A C 1
ATOM 534 O O . ASP A 1 73 ? -8.009 -18.521 -9.559 1.00 98.44 73 ASP A O 1
ATOM 538 N N . LEU A 1 74 ? -10.209 -18.121 -9.337 1.00 98.69 74 LEU A N 1
ATOM 539 C CA . LEU A 1 74 ? -10.239 -17.721 -7.930 1.00 98.69 74 LEU A CA 1
ATOM 540 C C . LEU A 1 74 ? -11.115 -18.675 -7.104 1.00 98.69 74 LEU A C 1
ATOM 542 O O . LEU A 1 74 ? -11.587 -18.330 -6.016 1.00 98.69 74 LEU A O 1
ATOM 546 N N . ARG A 1 75 ? -11.356 -19.888 -7.611 1.00 98.62 75 ARG A N 1
ATOM 547 C CA . ARG A 1 75 ? -12.177 -20.878 -6.913 1.00 98.62 75 ARG A CA 1
ATOM 548 C C . ARG A 1 75 ? -11.594 -21.166 -5.538 1.00 98.62 75 ARG A C 1
ATOM 550 O O . ARG A 1 75 ? -10.382 -21.340 -5.403 1.00 98.62 75 ARG A O 1
ATOM 557 N N . TYR A 1 76 ? -12.449 -21.264 -4.526 1.00 98.25 76 TYR A N 1
ATOM 558 C CA . TYR A 1 76 ? -12.070 -21.501 -3.126 1.00 98.25 76 TYR A CA 1
ATOM 559 C C . TYR A 1 76 ? -11.161 -20.427 -2.499 1.00 98.25 76 TYR A C 1
ATOM 561 O O . TYR A 1 76 ? -10.640 -20.650 -1.407 1.00 98.25 76 TYR A O 1
ATOM 569 N N . ALA A 1 77 ? -10.929 -19.285 -3.158 1.00 98.44 77 ALA A N 1
ATOM 570 C CA . ALA A 1 77 ? -10.100 -18.221 -2.600 1.00 98.44 77 ALA A CA 1
ATOM 571 C C . ALA A 1 77 ? -10.774 -17.557 -1.388 1.00 98.44 77 ALA A C 1
ATOM 573 O O . ALA A 1 77 ? -12.001 -17.444 -1.303 1.00 98.44 77 ALA A O 1
ATOM 574 N N . ASN A 1 78 ? -9.958 -17.102 -0.442 1.00 98.31 78 ASN A N 1
ATOM 575 C CA . ASN A 1 78 ? -10.399 -16.420 0.764 1.00 98.31 78 ASN A CA 1
ATOM 576 C C . ASN A 1 78 ? -10.193 -14.908 0.629 1.00 98.31 78 ASN A C 1
ATOM 578 O O . ASN A 1 78 ? -9.073 -14.428 0.720 1.00 98.31 78 ASN A O 1
ATOM 582 N N . PHE A 1 79 ? -11.281 -14.163 0.479 1.00 98.56 79 PHE A N 1
ATOM 583 C CA . PHE A 1 79 ? -11.345 -12.699 0.442 1.00 98.56 79 PHE A CA 1
ATOM 584 C C . PHE A 1 79 ? -12.018 -12.118 1.690 1.00 98.56 79 PHE A C 1
ATOM 586 O O . PHE A 1 79 ? -12.577 -11.020 1.644 1.00 98.56 79 PHE A O 1
ATOM 593 N N . ARG A 1 80 ? -12.027 -12.851 2.811 1.00 95.44 80 ARG A N 1
ATOM 594 C CA . ARG A 1 80 ? -12.659 -12.375 4.045 1.00 95.44 80 ARG A CA 1
ATOM 595 C C . ARG A 1 80 ? -12.139 -10.981 4.404 1.00 95.44 80 ARG A C 1
ATOM 597 O O . ARG A 1 80 ? -10.932 -10.796 4.514 1.00 95.44 80 ARG A O 1
ATOM 604 N N . SER A 1 81 ? -13.046 -10.026 4.596 1.00 88.06 81 SER A N 1
ATOM 605 C CA . SER A 1 81 ? -12.736 -8.626 4.926 1.00 88.06 81 SER A CA 1
ATOM 606 C C . SER A 1 81 ? -11.833 -7.893 3.918 1.00 88.06 81 SER A C 1
ATOM 608 O O . SER A 1 81 ? -11.314 -6.826 4.232 1.00 88.06 81 SER A O 1
ATOM 610 N N . ALA A 1 82 ? -11.623 -8.437 2.717 1.00 92.31 82 ALA A N 1
ATOM 611 C CA . ALA A 1 82 ? -10.814 -7.794 1.688 1.00 92.31 82 ALA A CA 1
ATOM 612 C C . ALA A 1 82 ? -11.547 -6.595 1.067 1.00 92.31 82 ALA A C 1
ATOM 614 O O . ALA A 1 82 ? -12.780 -6.559 0.991 1.00 92.31 82 ALA A O 1
ATOM 615 N N . ASN A 1 83 ? -10.785 -5.622 0.571 1.00 94.38 83 ASN A N 1
ATOM 616 C CA . ASN A 1 83 ? -11.322 -4.508 -0.198 1.00 94.38 83 ASN A CA 1
ATOM 617 C C . ASN A 1 83 ? -11.166 -4.769 -1.697 1.00 94.38 83 ASN A C 1
ATOM 619 O O . ASN A 1 83 ? -10.063 -4.661 -2.213 1.00 94.38 83 ASN A O 1
ATOM 623 N N . LEU A 1 84 ? -12.257 -5.068 -2.402 1.00 97.69 84 LEU A N 1
ATOM 624 C CA . LEU A 1 84 ? -12.288 -5.219 -3.862 1.00 97.69 84 LEU A CA 1
ATOM 625 C C . LEU A 1 84 ? -13.132 -4.122 -4.526 1.00 97.69 84 LEU A C 1
ATOM 627 O O . LEU A 1 84 ? -13.688 -4.334 -5.606 1.00 97.69 84 LEU A O 1
ATOM 631 N N . SER A 1 85 ? -13.287 -2.960 -3.883 1.00 91.25 85 SER A N 1
ATOM 632 C CA . SER A 1 85 ? -14.062 -1.873 -4.478 1.00 91.25 85 SER A CA 1
ATOM 633 C C . SER A 1 85 ? -13.509 -1.511 -5.853 1.00 91.25 85 SER A C 1
ATOM 635 O O . SER A 1 85 ? -12.297 -1.359 -5.994 1.00 91.25 85 SER A O 1
ATOM 637 N N . GLU A 1 86 ? -14.385 -1.360 -6.844 1.00 92.31 86 GLU A N 1
ATOM 638 C CA . GLU A 1 86 ? -14.021 -1.005 -8.227 1.00 92.31 86 GLU A CA 1
ATOM 639 C C . GLU A 1 86 ? -13.122 -2.040 -8.938 1.00 92.31 86 GLU A C 1
ATOM 641 O O . GLU A 1 86 ? -12.645 -1.787 -10.043 1.00 92.31 86 GLU A O 1
ATOM 646 N N . ALA A 1 87 ? -12.891 -3.220 -8.348 1.00 96.19 87 ALA A N 1
ATOM 647 C CA . ALA A 1 87 ? -12.148 -4.287 -9.009 1.00 96.19 87 ALA A CA 1
ATOM 648 C C . ALA A 1 87 ? -12.942 -4.874 -10.189 1.00 96.19 87 ALA A C 1
ATOM 650 O O . ALA A 1 87 ? -14.178 -4.835 -10.232 1.00 96.19 87 ALA A O 1
ATOM 651 N N . VAL A 1 88 ? -12.225 -5.469 -11.143 1.00 97.50 88 VAL A N 1
ATOM 652 C CA . VAL A 1 88 ? -12.823 -6.055 -12.343 1.00 97.50 88 VAL A CA 1
ATOM 653 C C . VAL A 1 88 ? -12.638 -7.564 -12.367 1.00 97.50 88 VAL A C 1
ATOM 655 O O . VAL A 1 88 ? -11.541 -8.057 -12.570 1.00 97.50 88 VAL A O 1
ATOM 658 N N . LEU A 1 89 ? -13.733 -8.299 -12.214 1.00 98.31 89 LEU A N 1
ATOM 659 C CA . LEU A 1 89 ? -13.826 -9.760 -12.112 1.00 98.31 89 LEU A CA 1
ATOM 660 C C . LEU A 1 89 ? -14.638 -10.366 -13.273 1.00 98.31 89 LEU A C 1
ATOM 662 O O . LEU A 1 89 ? -15.226 -11.439 -13.133 1.00 98.31 89 LEU A O 1
ATOM 666 N N . ILE A 1 90 ? -14.714 -9.682 -14.421 1.00 98.12 90 ILE A N 1
ATOM 667 C CA . ILE A 1 90 ? -15.494 -10.156 -15.577 1.00 98.12 90 ILE A CA 1
ATOM 668 C C . ILE A 1 90 ? -15.023 -11.556 -15.978 1.00 98.12 90 ILE A C 1
ATOM 670 O O . ILE A 1 90 ? -13.826 -11.774 -16.177 1.00 98.12 90 ILE A O 1
ATOM 674 N N . ALA A 1 91 ? -15.974 -12.482 -16.110 1.00 98.12 91 ALA A N 1
ATOM 675 C CA . ALA A 1 91 ? -15.748 -13.884 -16.461 1.00 98.12 91 ALA A CA 1
ATOM 676 C C . ALA A 1 91 ? -14.771 -14.650 -15.537 1.00 98.12 91 ALA A C 1
ATOM 678 O O . ALA A 1 91 ? -14.276 -15.709 -15.915 1.00 98.12 91 ALA A O 1
ATOM 679 N N . ALA A 1 92 ? -14.501 -14.151 -14.326 1.00 98.38 92 ALA A N 1
ATOM 680 C CA . ALA A 1 92 ? -13.700 -14.869 -13.336 1.00 98.38 92 ALA A CA 1
ATOM 681 C C . ALA A 1 92 ? -14.455 -16.085 -12.770 1.00 98.38 92 ALA A C 1
ATOM 683 O O . ALA A 1 92 ? -15.682 -16.062 -12.616 1.00 98.38 92 ALA A O 1
ATOM 684 N N . ASP A 1 93 ? -13.720 -17.136 -12.410 1.00 98.75 93 ASP A N 1
ATOM 685 C CA . ASP A 1 93 ? -14.268 -18.302 -11.718 1.00 98.75 93 ASP A CA 1
ATOM 686 C C . ASP A 1 93 ? -14.080 -18.153 -10.203 1.00 98.75 93 ASP A C 1
ATOM 688 O O . ASP A 1 93 ? -12.972 -18.246 -9.686 1.00 98.75 93 ASP A O 1
ATOM 692 N N . LEU A 1 94 ? -15.174 -17.893 -9.495 1.00 98.69 94 LEU A N 1
ATOM 693 C CA . LEU A 1 94 ? -15.263 -17.597 -8.062 1.00 98.69 94 LEU A CA 1
ATOM 694 C C . LEU A 1 94 ? -16.020 -18.700 -7.301 1.00 98.69 94 LEU A C 1
ATOM 696 O O . LEU A 1 94 ? -16.552 -18.447 -6.216 1.00 98.69 94 LEU A O 1
ATOM 700 N N . GLU A 1 95 ? -16.108 -19.915 -7.863 1.00 98.69 95 GLU A N 1
ATOM 701 C CA . GLU A 1 95 ? -16.825 -21.022 -7.224 1.00 98.69 95 GLU A CA 1
ATOM 702 C C . GLU A 1 95 ? -16.310 -21.250 -5.795 1.00 98.69 95 GLU A C 1
ATOM 704 O O . GLU A 1 95 ? -15.109 -21.415 -5.568 1.00 98.69 95 GLU A O 1
ATOM 709 N N . ALA A 1 96 ? -17.230 -21.251 -4.830 1.00 98.44 96 ALA A N 1
ATOM 710 C CA . ALA A 1 96 ? -16.960 -21.434 -3.407 1.00 98.44 96 ALA A CA 1
ATOM 711 C C . ALA A 1 96 ? -15.941 -20.446 -2.793 1.00 98.44 96 ALA A C 1
ATOM 713 O O . ALA A 1 96 ? -15.332 -20.748 -1.765 1.00 98.44 96 ALA A O 1
ATOM 714 N N . ALA A 1 97 ? -15.742 -19.265 -3.390 1.00 98.50 97 ALA A N 1
ATOM 715 C CA . ALA A 1 97 ? -14.913 -18.213 -2.801 1.00 98.50 97 ALA A CA 1
ATOM 716 C C . ALA A 1 97 ? -15.581 -17.586 -1.560 1.00 98.50 97 ALA A C 1
ATOM 718 O O . ALA A 1 97 ? -16.805 -17.439 -1.489 1.00 98.50 97 ALA A O 1
ATOM 719 N N . ASN A 1 98 ? -14.772 -17.184 -0.578 1.00 98.50 98 ASN A N 1
ATOM 720 C CA . ASN A 1 98 ? -15.246 -16.558 0.655 1.00 98.50 98 ASN A CA 1
ATOM 721 C C . ASN A 1 98 ? -15.049 -15.039 0.625 1.00 98.50 98 ASN A C 1
ATOM 723 O O . ASN A 1 98 ? -13.948 -14.554 0.837 1.00 98.50 98 ASN A O 1
ATOM 727 N N . PHE A 1 99 ? -16.133 -14.295 0.456 1.00 98.44 99 PHE A N 1
ATOM 728 C CA . PHE A 1 99 ? -16.216 -12.834 0.495 1.00 98.44 99 PHE A CA 1
ATOM 729 C C . PHE A 1 99 ? -16.864 -12.302 1.780 1.00 98.44 99 PHE A C 1
ATOM 731 O O . PHE A 1 99 ? -17.389 -11.189 1.793 1.00 98.44 99 PHE A O 1
ATOM 738 N N . SER A 1 100 ? -16.877 -13.078 2.867 1.00 95.00 100 SER A N 1
ATOM 739 C CA . SER A 1 100 ? -17.489 -12.629 4.123 1.00 95.00 100 SER A CA 1
ATOM 740 C C . SER A 1 100 ? -16.901 -11.285 4.563 1.00 95.00 100 SER A C 1
ATOM 742 O O . SER A 1 100 ? -15.683 -11.157 4.669 1.00 95.00 100 SER A O 1
ATOM 744 N N . GLN A 1 101 ? -17.756 -10.296 4.829 1.00 92.81 101 GLN A N 1
ATOM 745 C CA . GLN A 1 101 ? -17.383 -8.931 5.232 1.00 92.81 101 GLN A CA 1
ATOM 746 C C . GLN A 1 101 ? -16.526 -8.158 4.207 1.00 92.81 101 GLN A C 1
ATOM 748 O O . GLN A 1 101 ? -15.982 -7.106 4.535 1.00 92.81 101 GLN A O 1
ATOM 753 N N . ALA A 1 102 ? -16.391 -8.650 2.972 1.00 95.38 102 ALA A N 1
ATOM 754 C 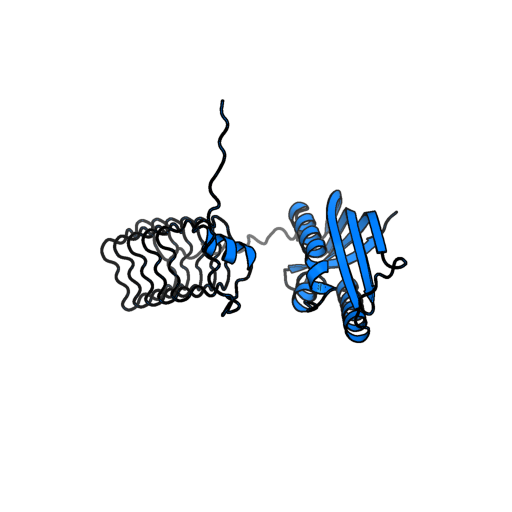CA . ALA A 1 102 ? -15.618 -7.976 1.936 1.00 95.38 102 ALA A CA 1
ATOM 755 C C . ALA A 1 102 ? -16.336 -6.723 1.410 1.00 95.38 102 ALA A C 1
ATOM 757 O O . ALA A 1 102 ? -17.570 -6.648 1.363 1.00 95.38 102 ALA A O 1
ATOM 758 N N . ASN A 1 103 ? -15.558 -5.748 0.946 1.00 94.25 103 ASN A N 1
ATOM 759 C CA . ASN A 1 103 ? -16.084 -4.599 0.222 1.00 94.25 103 ASN A CA 1
ATOM 760 C C . ASN A 1 103 ? -16.080 -4.883 -1.287 1.00 94.25 103 ASN A C 1
ATOM 762 O O . ASN A 1 103 ? -15.030 -4.858 -1.918 1.00 94.25 103 ASN A O 1
ATOM 766 N N . LEU A 1 104 ? -17.259 -5.129 -1.859 1.00 96.56 104 LEU A N 1
ATOM 767 C CA . LEU A 1 104 ? -17.502 -5.394 -3.284 1.00 96.56 104 LEU A CA 1
ATOM 768 C C . LEU A 1 104 ? -18.195 -4.199 -3.968 1.00 96.56 104 LEU A C 1
ATOM 770 O O . LEU A 1 104 ? -18.921 -4.355 -4.952 1.00 96.56 104 LEU A O 1
ATOM 774 N N . ARG A 1 105 ? -18.038 -2.989 -3.418 1.00 92.44 105 ARG A N 1
ATOM 775 C CA . ARG A 1 105 ? -18.681 -1.785 -3.948 1.00 92.44 105 ARG A CA 1
ATOM 776 C C . ARG A 1 105 ? -18.198 -1.480 -5.372 1.00 92.44 105 ARG A C 1
ATOM 778 O O . ARG A 1 105 ? -17.001 -1.420 -5.612 1.00 92.44 105 ARG A O 1
ATOM 785 N N . GLU A 1 106 ? -19.132 -1.236 -6.289 1.00 93.94 106 GLU A N 1
ATOM 786 C CA . GLU A 1 106 ? -18.877 -0.963 -7.715 1.00 93.94 106 GLU A CA 1
ATOM 787 C C . GLU A 1 106 ? -18.010 -2.037 -8.409 1.00 93.94 106 GLU A C 1
ATOM 789 O O . GLU A 1 106 ? -17.388 -1.764 -9.432 1.00 93.94 106 GLU A O 1
ATOM 794 N N . VAL A 1 107 ? -17.944 -3.261 -7.865 1.00 96.06 107 VAL A N 1
ATOM 795 C CA . VAL A 1 107 ? -17.181 -4.351 -8.486 1.00 96.06 107 VAL A CA 1
ATOM 796 C C . VAL A 1 107 ? -17.873 -4.820 -9.766 1.00 96.06 107 VAL A C 1
ATOM 798 O O . VAL A 1 107 ? -19.101 -4.921 -9.817 1.00 96.06 107 VAL A O 1
ATOM 801 N N . ASP A 1 108 ? -17.106 -5.154 -10.797 1.00 97.38 108 ASP A N 1
ATOM 802 C CA . ASP A 1 108 ? -17.651 -5.678 -12.050 1.00 97.38 108 ASP A CA 1
ATOM 803 C C . ASP A 1 108 ? -17.463 -7.194 -12.136 1.00 97.38 108 ASP A C 1
ATOM 805 O O . ASP A 1 108 ? -16.377 -7.674 -12.442 1.00 97.38 108 ASP A O 1
ATOM 809 N N . ILE A 1 109 ? -18.525 -7.951 -11.866 1.00 98.06 109 ILE A N 1
ATOM 810 C CA . ILE A 1 109 ? -18.554 -9.422 -11.892 1.00 98.06 109 ILE A CA 1
ATOM 811 C C . ILE A 1 109 ? -19.362 -9.953 -13.086 1.00 98.06 109 ILE A C 1
ATOM 813 O O . ILE A 1 109 ? -19.946 -11.038 -13.012 1.00 98.06 109 ILE A O 1
ATOM 817 N N . ARG A 1 110 ? -19.451 -9.203 -14.194 1.00 98.38 110 ARG A N 1
ATOM 818 C CA . ARG A 1 110 ? -20.221 -9.644 -15.368 1.00 98.38 110 ARG A CA 1
ATOM 819 C C . ARG A 1 110 ? -19.725 -10.986 -15.901 1.00 98.38 110 ARG A C 1
ATOM 821 O O . ARG A 1 110 ? -18.531 -11.174 -16.108 1.00 98.38 110 ARG A O 1
ATOM 828 N N . GLY A 1 111 ? -20.635 -11.934 -16.108 1.00 98.00 111 GLY A N 1
ATOM 829 C CA . GLY A 1 111 ? -20.299 -13.289 -16.560 1.00 98.00 111 GLY A CA 1
ATOM 830 C C . GLY A 1 111 ? -19.472 -14.131 -15.575 1.00 98.00 111 GLY A C 1
ATOM 831 O O . GLY A 1 111 ? -19.069 -15.235 -15.930 1.00 98.00 111 GLY A O 1
ATOM 832 N N . ALA A 1 112 ? -19.193 -13.646 -14.359 1.00 98.44 112 ALA A N 1
ATOM 833 C CA . ALA A 1 112 ? -18.408 -14.388 -13.377 1.00 98.44 112 ALA A CA 1
ATOM 834 C C . ALA A 1 112 ? -19.197 -15.569 -12.787 1.00 98.44 112 ALA A C 1
ATOM 836 O O . ALA A 1 112 ? -20.422 -15.513 -12.625 1.00 98.44 112 ALA A O 1
ATOM 837 N N . ASN A 1 113 ? -18.494 -16.636 -12.408 1.00 98.69 113 ASN A N 1
ATOM 838 C CA . ASN A 1 113 ? -19.086 -17.796 -11.749 1.00 98.69 113 ASN A CA 1
ATOM 839 C C . ASN A 1 113 ? -18.941 -17.710 -10.227 1.00 98.69 113 ASN A C 1
ATOM 841 O O . ASN A 1 113 ? -17.907 -18.090 -9.707 1.00 98.69 113 ASN A O 1
ATOM 845 N N . LEU A 1 114 ? -19.972 -17.287 -9.495 1.00 98.50 114 LEU A N 1
ATOM 846 C CA . LEU A 1 114 ? -19.963 -17.237 -8.024 1.00 98.50 114 LEU A CA 1
ATOM 847 C C . LEU A 1 114 ? -20.662 -18.450 -7.394 1.00 98.50 114 LEU A C 1
ATOM 849 O O . LEU A 1 114 ? -21.122 -18.370 -6.259 1.00 98.50 114 LEU A O 1
ATOM 853 N N . LYS A 1 115 ? -20.812 -19.568 -8.111 1.00 98.56 115 LYS A N 1
ATOM 854 C CA . LYS A 1 115 ? -21.527 -20.734 -7.580 1.00 98.56 115 LYS A CA 1
ATOM 855 C C . LYS A 1 115 ? -21.006 -21.108 -6.179 1.00 98.56 115 LYS A C 1
ATOM 857 O O . LYS A 1 115 ? -19.805 -21.234 -5.986 1.00 98.56 115 LYS A O 1
ATOM 862 N N . ASP A 1 116 ? -21.904 -21.269 -5.213 1.00 98.25 116 ASP A N 1
ATOM 863 C CA . ASP A 1 116 ? -21.595 -21.625 -3.817 1.00 98.25 116 ASP A CA 1
ATOM 864 C C . ASP A 1 116 ? -20.678 -20.627 -3.062 1.00 98.25 116 ASP A C 1
ATOM 866 O O . ASP A 1 116 ? -20.167 -20.945 -1.987 1.00 98.25 116 ASP A O 1
ATOM 870 N N . ALA A 1 117 ? -20.463 -19.411 -3.582 1.00 98.31 117 ALA A N 1
ATOM 871 C CA . ALA A 1 117 ? -19.673 -18.382 -2.903 1.00 98.31 117 ALA A CA 1
ATOM 872 C C . ALA A 1 117 ? -20.372 -17.848 -1.638 1.00 98.31 117 ALA A C 1
ATOM 874 O O . ALA A 1 117 ? -21.602 -17.762 -1.560 1.00 98.31 117 ALA A O 1
ATOM 875 N N . VAL A 1 118 ? -19.582 -17.432 -0.647 1.00 98.31 118 VAL A N 1
ATOM 876 C CA . VAL A 1 118 ? -20.077 -16.907 0.635 1.00 98.31 118 VAL A CA 1
ATOM 877 C C . VAL A 1 118 ? -19.877 -15.401 0.691 1.00 98.31 118 VAL A C 1
ATOM 879 O O . VAL A 1 118 ? -18.746 -14.942 0.694 1.00 98.31 118 VAL A O 1
ATOM 882 N N . LEU A 1 119 ? -20.953 -14.620 0.764 1.00 97.56 119 LEU A N 1
ATOM 883 C CA . LEU A 1 119 ? -20.920 -13.151 0.787 1.00 97.56 119 LEU A CA 1
ATOM 884 C C . LEU A 1 119 ? -21.474 -12.589 2.103 1.00 97.56 119 LEU A C 1
ATOM 886 O O . LEU A 1 119 ? -21.985 -11.472 2.131 1.00 97.56 119 LEU A O 1
ATOM 890 N N . THR A 1 120 ? -21.405 -13.344 3.201 1.00 94.75 120 THR A N 1
ATOM 891 C CA . THR A 1 120 ? -22.033 -12.934 4.461 1.00 94.75 120 THR A CA 1
ATOM 892 C C . THR A 1 120 ? -21.526 -11.568 4.932 1.00 94.75 120 THR A C 1
ATOM 894 O O . THR A 1 120 ? -20.330 -11.399 5.165 1.00 94.75 120 THR A O 1
ATOM 897 N N . GLY A 1 121 ? -22.413 -10.578 5.048 1.00 91.94 121 GLY A N 1
ATOM 898 C CA . GLY A 1 121 ? -22.053 -9.206 5.431 1.00 91.94 121 GLY A CA 1
ATOM 899 C C . GLY A 1 121 ? -21.246 -8.415 4.387 1.00 91.94 121 GLY A C 1
ATOM 900 O O . GLY A 1 121 ? -20.668 -7.384 4.727 1.00 91.94 121 GLY A O 1
ATOM 901 N N . ALA A 1 122 ? -21.147 -8.884 3.138 1.00 94.94 122 ALA A N 1
ATOM 902 C CA . ALA A 1 122 ? -20.400 -8.192 2.089 1.00 94.94 122 ALA A CA 1
ATOM 903 C C . ALA A 1 122 ? -21.142 -6.945 1.574 1.00 94.94 122 ALA A C 1
ATOM 905 O O . ALA A 1 122 ? -22.359 -6.966 1.347 1.00 94.94 122 ALA A O 1
ATOM 906 N N . ASN A 1 123 ? -20.399 -5.869 1.305 1.00 93.38 123 ASN A N 1
ATOM 907 C CA . ASN A 1 123 ? -20.959 -4.667 0.691 1.00 93.38 123 ASN A CA 1
ATOM 908 C C . ASN A 1 123 ? -21.027 -4.816 -0.829 1.00 93.38 123 ASN A C 1
ATOM 910 O O . ASN A 1 123 ? -20.005 -4.748 -1.496 1.00 93.38 123 ASN A O 1
ATOM 914 N N . THR A 1 124 ? -22.226 -4.948 -1.382 1.00 94.62 124 THR A N 1
ATOM 915 C CA . THR A 1 124 ? -22.472 -5.163 -2.818 1.00 94.62 124 THR A CA 1
ATOM 916 C C . THR A 1 124 ? -23.072 -3.936 -3.519 1.00 94.62 124 THR A C 1
ATOM 918 O O . THR A 1 124 ? -23.669 -4.045 -4.591 1.00 94.62 124 THR A O 1
ATOM 921 N N . CYS A 1 125 ? -22.951 -2.737 -2.931 1.00 90.69 125 CYS A N 1
ATOM 922 C CA . CYS A 1 125 ? -23.455 -1.503 -3.546 1.00 90.69 125 CYS A CA 1
ATOM 923 C C . CYS A 1 125 ? -22.873 -1.285 -4.949 1.00 90.69 125 CYS A C 1
ATOM 925 O O . CYS A 1 125 ? -21.666 -1.129 -5.089 1.00 90.69 125 CYS A O 1
ATOM 927 N N . GLY A 1 126 ? -23.725 -1.184 -5.970 1.00 90.19 126 GLY A N 1
ATOM 928 C CA . GLY A 1 126 ? -23.298 -0.817 -7.327 1.00 90.19 126 GLY A CA 1
ATOM 929 C C . GLY A 1 126 ? -22.577 -1.920 -8.106 1.00 90.19 126 GLY A C 1
ATOM 930 O O . GLY A 1 126 ? -22.164 -1.683 -9.238 1.00 90.19 126 GLY A O 1
ATOM 931 N N . TRP A 1 127 ? -22.455 -3.133 -7.555 1.00 93.12 127 TRP A N 1
ATOM 932 C CA . TRP A 1 127 ? -21.823 -4.226 -8.291 1.00 93.12 127 TRP A CA 1
ATOM 933 C C . TRP A 1 127 ? -22.555 -4.544 -9.607 1.00 93.12 127 TRP A C 1
ATOM 935 O O . TRP A 1 127 ? -23.788 -4.609 -9.674 1.00 93.12 127 TRP A O 1
ATOM 945 N N . GLN A 1 128 ? -21.789 -4.741 -10.674 1.00 95.94 128 GLN A N 1
ATOM 946 C CA . GLN A 1 128 ? -22.300 -5.064 -12.003 1.00 95.94 128 GLN A CA 1
ATOM 947 C C . GLN A 1 128 ? -22.289 -6.582 -12.167 1.00 95.94 128 GLN A C 1
ATOM 949 O O . GLN A 1 128 ? -21.231 -7.199 -12.203 1.00 95.94 128 GLN A O 1
ATOM 954 N N . ARG A 1 129 ? -23.472 -7.203 -12.208 1.00 95.31 129 ARG A N 1
ATOM 955 C CA . ARG A 1 129 ? -23.641 -8.669 -12.129 1.00 95.31 129 ARG A CA 1
ATOM 956 C C . ARG A 1 129 ? -24.411 -9.287 -13.289 1.00 95.31 129 ARG A C 1
ATOM 958 O O . ARG A 1 129 ? -24.998 -10.358 -13.144 1.00 95.31 129 ARG A O 1
ATOM 965 N N . GLN A 1 130 ? -24.471 -8.586 -14.417 1.00 97.31 130 GLN A N 1
ATOM 966 C CA . GLN A 1 130 ? -25.107 -9.093 -15.628 1.00 97.31 130 GLN A CA 1
ATOM 967 C C . GLN A 1 130 ? -24.447 -10.429 -16.011 1.00 97.31 130 GLN A C 1
ATOM 969 O O . GLN A 1 130 ? -23.225 -10.550 -15.976 1.00 97.31 130 GLN A O 1
ATOM 974 N N . ASP A 1 131 ? -25.257 -11.447 -16.292 1.00 96.94 131 ASP A N 1
ATOM 975 C CA . ASP A 1 131 ? -24.818 -12.802 -16.665 1.00 96.94 131 ASP A CA 1
ATOM 976 C C . ASP A 1 131 ? -23.979 -13.565 -15.616 1.00 96.94 131 ASP A C 1
ATOM 978 O O . ASP A 1 131 ? -23.457 -14.640 -15.906 1.00 96.94 131 ASP A O 1
ATOM 982 N N . ALA A 1 132 ? -23.865 -13.063 -14.381 1.00 96.88 132 ALA A N 1
ATOM 983 C CA . ALA A 1 132 ? -23.151 -13.764 -13.315 1.00 96.88 132 ALA A CA 1
ATOM 984 C C . ALA A 1 132 ? -23.927 -15.003 -12.828 1.00 96.88 132 ALA A C 1
ATOM 986 O O . ALA A 1 132 ? -25.140 -14.953 -12.591 1.00 96.88 132 ALA A O 1
ATOM 987 N N . ARG A 1 133 ? -23.227 -16.120 -12.596 1.00 98.31 133 ARG A N 1
ATOM 988 C CA . ARG A 1 133 ? -23.825 -17.337 -12.026 1.00 98.31 133 ARG A CA 1
ATOM 989 C C . ARG A 1 133 ? -23.844 -17.247 -10.501 1.00 98.31 133 ARG A C 1
ATOM 991 O O . ARG A 1 133 ? -22.803 -17.334 -9.866 1.00 98.31 133 ARG A O 1
ATOM 998 N N . LEU A 1 134 ? -25.041 -17.137 -9.917 1.00 96.62 134 LEU A N 1
ATOM 999 C CA . LEU A 1 134 ? -25.250 -16.955 -8.467 1.00 96.62 134 LEU A CA 1
ATOM 1000 C C . LEU A 1 134 ? -25.893 -18.166 -7.760 1.00 96.62 134 LEU A C 1
ATOM 1002 O O . LEU A 1 134 ? -26.472 -18.038 -6.682 1.00 96.62 134 LEU A O 1
ATOM 1006 N N . GLN A 1 135 ? -25.847 -19.350 -8.372 1.00 98.00 135 GLN A N 1
ATOM 1007 C CA . GLN A 1 135 ? -26.423 -20.562 -7.782 1.00 98.00 135 GLN A CA 1
ATOM 1008 C C . GLN A 1 135 ? -25.743 -20.887 -6.443 1.00 98.00 135 GLN A C 1
ATOM 1010 O O . GLN A 1 135 ? -24.527 -21.006 -6.400 1.00 98.00 135 GLN A O 1
ATOM 1015 N N . GLY A 1 136 ? -26.516 -21.056 -5.368 1.00 96.12 136 GLY A N 1
ATOM 1016 C CA . GLY A 1 136 ? -25.973 -21.446 -4.059 1.00 96.12 136 GLY A CA 1
ATOM 1017 C C . GLY A 1 136 ? -25.218 -20.340 -3.312 1.00 96.12 136 GLY A C 1
ATOM 1018 O O . GLY A 1 136 ? -24.673 -20.602 -2.245 1.00 96.12 136 GLY A O 1
ATOM 1019 N N . VAL A 1 137 ? -25.201 -19.105 -3.828 1.00 96.94 137 VAL A N 1
ATOM 1020 C CA . VAL A 1 137 ? -24.523 -17.984 -3.164 1.00 96.94 137 VAL A CA 1
ATOM 1021 C C . VAL A 1 137 ? -25.185 -17.671 -1.822 1.00 96.94 137 VAL A C 1
ATOM 1023 O O . VAL A 1 137 ? -26.389 -17.408 -1.761 1.00 96.94 137 VAL A O 1
ATOM 1026 N N . ASN A 1 138 ? -24.394 -17.626 -0.749 1.00 95.56 138 ASN A N 1
ATOM 1027 C CA . ASN A 1 138 ? -24.866 -17.168 0.554 1.00 95.56 138 ASN A CA 1
ATOM 1028 C C . ASN A 1 138 ? -24.812 -15.634 0.628 1.00 95.56 138 ASN A C 1
ATOM 1030 O O . ASN A 1 138 ? -23.737 -15.053 0.751 1.00 95.56 138 ASN A O 1
ATOM 1034 N N . LEU A 1 139 ? -25.980 -14.991 0.586 1.00 89.88 139 LEU A N 1
ATOM 1035 C CA . LEU A 1 139 ? -26.147 -13.533 0.659 1.00 89.88 139 LEU A CA 1
ATOM 1036 C C . LEU A 1 139 ? -26.618 -13.036 2.038 1.00 89.88 139 LEU A C 1
ATOM 1038 O O . LEU A 1 139 ? -27.149 -11.932 2.133 1.00 89.88 139 LEU A O 1
ATOM 1042 N N . GLN A 1 140 ? -26.491 -13.826 3.108 1.00 92.44 140 GLN A N 1
ATOM 1043 C CA . GLN A 1 140 ? -26.912 -13.390 4.447 1.00 92.44 140 GLN A CA 1
ATOM 1044 C C . GLN A 1 140 ? -26.231 -12.074 4.830 1.00 92.44 140 GLN A C 1
ATOM 1046 O O . GLN A 1 140 ? -25.012 -11.991 4.831 1.00 92.44 140 GLN A O 1
ATOM 1051 N N . GLU A 1 141 ? -27.007 -11.031 5.123 1.00 87.38 141 GLU A N 1
ATOM 1052 C CA . GLU A 1 141 ? -26.484 -9.687 5.437 1.00 87.38 141 GLU A CA 1
ATOM 1053 C C . GLU A 1 141 ? -25.637 -9.049 4.316 1.00 87.38 141 GLU A C 1
ATOM 1055 O O . GLU A 1 141 ? -25.089 -7.962 4.491 1.00 87.38 141 GLU A O 1
ATOM 1060 N N . ALA A 1 142 ? -25.558 -9.681 3.141 1.00 88.25 142 ALA A N 1
ATOM 1061 C CA . ALA A 1 142 ? -24.983 -9.082 1.954 1.00 88.25 142 ALA A CA 1
ATOM 1062 C C . ALA A 1 142 ? -25.978 -8.071 1.397 1.00 88.25 142 ALA A C 1
ATOM 1064 O O . ALA A 1 142 ? -27.166 -8.355 1.225 1.00 88.25 142 ALA A O 1
ATOM 1065 N N . GLY A 1 143 ? -25.501 -6.888 1.056 1.00 89.06 143 GLY A N 1
ATOM 1066 C CA . GLY A 1 143 ? -26.384 -5.890 0.483 1.00 89.06 143 GLY A CA 1
ATOM 1067 C C . GLY A 1 143 ? -25.646 -4.634 0.119 1.00 89.06 143 GLY A C 1
ATOM 1068 O O . GLY A 1 143 ? -24.444 -4.503 0.359 1.00 89.06 143 GLY A O 1
ATOM 1069 N N . CYS A 1 144 ? -26.385 -3.683 -0.444 1.00 84.12 144 CYS A N 1
ATOM 1070 C CA . CYS A 1 144 ? -25.874 -2.334 -0.500 1.00 84.12 144 CYS A CA 1
ATOM 1071 C C . CYS A 1 144 ? -25.876 -1.771 0.920 1.00 84.12 144 CYS A C 1
ATOM 1073 O O . CYS A 1 144 ? -26.811 -1.093 1.351 1.00 84.12 144 CYS A O 1
ATOM 1075 N N . ILE A 1 145 ? -24.802 -2.073 1.643 1.00 68.81 145 ILE A N 1
ATOM 1076 C CA . ILE A 1 145 ? -24.417 -1.344 2.830 1.00 68.81 145 ILE A CA 1
ATOM 1077 C C . ILE A 1 145 ? -23.898 -0.032 2.269 1.00 68.81 145 ILE A C 1
ATOM 1079 O O . ILE A 1 145 ? -22.703 0.153 2.025 1.00 68.81 145 ILE A O 1
ATOM 1083 N N . ARG A 1 146 ? -24.835 0.893 2.000 1.00 51.28 146 ARG A N 1
ATOM 1084 C CA . ARG A 1 146 ? -24.467 2.302 1.967 1.00 51.28 146 ARG A CA 1
ATOM 1085 C C . ARG A 1 146 ? -23.632 2.463 3.226 1.00 51.28 146 ARG A C 1
ATOM 1087 O O . ARG A 1 146 ? -24.151 2.080 4.282 1.00 51.28 146 ARG A O 1
ATOM 1094 N N . PRO A 1 147 ? -22.379 2.950 3.155 1.00 46.03 147 PRO A N 1
ATOM 1095 C CA . PRO A 1 147 ? -21.793 3.446 4.379 1.00 46.03 147 PRO A CA 1
ATOM 1096 C C . PRO A 1 147 ? -22.895 4.331 4.946 1.00 46.03 147 PRO A C 1
ATOM 1098 O O . PRO A 1 147 ? -23.402 5.200 4.224 1.00 46.03 147 PRO A O 1
ATOM 1101 N N . THR A 1 148 ? -23.388 4.031 6.154 1.00 38.88 148 THR A N 1
ATOM 1102 C CA . THR A 1 148 ? -24.090 5.058 6.923 1.00 38.88 148 THR A CA 1
ATOM 1103 C C . THR A 1 148 ? -23.246 6.288 6.674 1.00 38.88 148 THR A C 1
ATOM 1105 O O . THR A 1 148 ? -22.037 6.152 6.917 1.00 38.88 148 THR A O 1
ATOM 1108 N N . PRO A 1 149 ? -23.771 7.363 6.035 1.00 36.31 149 PRO A N 1
ATOM 1109 C CA . PRO A 1 149 ? -22.946 8.527 5.755 1.00 36.31 149 PRO A CA 1
ATOM 1110 C C . PRO A 1 149 ? -22.252 8.771 7.072 1.00 36.31 149 PRO A C 1
ATOM 1112 O O . PRO A 1 149 ? -22.972 8.876 8.069 1.00 36.31 149 PRO A O 1
ATOM 1115 N N . ALA A 1 150 ? -20.917 8.617 7.103 1.00 35.28 150 ALA A N 1
ATOM 1116 C CA . ALA A 1 150 ? -20.172 8.684 8.354 1.00 35.28 150 ALA A CA 1
ATOM 1117 C C . ALA A 1 150 ? -20.750 9.909 9.046 1.00 35.28 150 ALA A C 1
ATOM 1119 O O . ALA A 1 150 ? -20.776 10.931 8.352 1.00 35.28 150 ALA A O 1
ATOM 1120 N N . PRO A 1 151 ? -21.411 9.744 10.216 1.00 28.66 151 PRO A N 1
ATOM 1121 C CA . PRO A 1 151 ? -22.452 10.654 10.707 1.00 28.66 151 PRO A CA 1
ATOM 1122 C C . PRO A 1 151 ? -22.015 12.054 10.351 1.00 28.66 151 PRO A C 1
ATOM 1124 O O . PRO A 1 151 ? -20.942 12.393 10.840 1.00 28.66 151 PRO A O 1
ATOM 1127 N N . ALA A 1 152 ? -22.706 12.711 9.390 1.00 30.91 152 ALA A N 1
ATOM 1128 C CA . ALA A 1 152 ? -22.169 13.842 8.610 1.00 30.91 152 ALA A CA 1
ATOM 1129 C C . ALA A 1 152 ? -21.228 14.616 9.506 1.00 30.91 152 ALA A C 1
ATOM 1131 O O . ALA A 1 152 ? -21.783 15.115 10.484 1.00 30.91 152 ALA A O 1
ATOM 1132 N N . PRO A 1 153 ? -19.888 14.526 9.290 1.00 33.47 153 PRO A N 1
ATOM 1133 C CA . PRO A 1 153 ? -18.890 14.528 10.363 1.00 33.47 153 PRO A CA 1
ATOM 1134 C C . PRO A 1 153 ? -19.405 15.467 11.417 1.00 33.47 153 PRO A C 1
ATOM 1136 O O . PRO A 1 153 ? -19.456 16.654 11.099 1.00 33.47 153 PRO A O 1
ATOM 1139 N N . THR A 1 154 ? -19.945 14.945 12.535 1.00 31.80 154 THR A N 1
ATOM 1140 C CA . THR A 1 154 ? -20.459 15.774 13.641 1.00 31.80 154 THR A CA 1
ATOM 1141 C C . THR A 1 154 ? -19.461 16.896 13.733 1.00 31.80 154 THR A C 1
ATOM 1143 O O . THR A 1 154 ? -18.327 16.479 13.969 1.00 31.80 154 THR A O 1
ATOM 1146 N N . PRO A 1 155 ? -19.778 18.166 13.354 1.00 35.69 155 PRO A N 1
ATOM 1147 C CA . PRO A 1 155 ? -18.800 19.110 12.807 1.00 35.69 155 PRO A CA 1
ATOM 1148 C C . PRO A 1 155 ? -17.543 18.898 13.595 1.00 35.69 155 PRO A C 1
ATOM 1150 O O . PRO A 1 155 ? -17.591 19.122 14.808 1.00 35.69 155 PRO A O 1
ATOM 1153 N N . ALA A 1 156 ? -16.570 18.211 12.963 1.00 35.72 156 ALA A N 1
ATOM 1154 C CA . ALA A 1 156 ? -15.476 17.614 13.719 1.00 35.72 156 ALA A CA 1
ATOM 1155 C C . ALA A 1 156 ? -14.983 18.762 14.577 1.00 35.72 156 ALA A C 1
ATOM 1157 O O . ALA A 1 156 ? -14.776 19.824 13.978 1.00 35.72 156 ALA A O 1
ATOM 1158 N N . PRO A 1 157 ? -14.948 18.639 15.921 1.00 37.47 157 PRO A N 1
ATOM 1159 C CA . PRO A 1 157 ? -14.534 19.763 16.747 1.00 37.47 157 PRO A CA 1
ATOM 1160 C C . PRO A 1 157 ? -13.272 20.282 16.085 1.00 37.47 157 PRO A C 1
ATOM 1162 O O . PRO A 1 157 ? -12.382 19.458 15.876 1.00 37.47 157 PRO A O 1
ATOM 1165 N N . GLU A 1 158 ? -13.286 21.532 15.601 1.00 43.66 158 GLU A N 1
ATOM 1166 C CA . GLU A 1 158 ? -12.315 22.089 14.652 1.00 43.66 158 GLU A CA 1
ATOM 1167 C C . GLU A 1 158 ? -10.902 21.983 15.221 1.00 43.66 158 GLU A C 1
ATOM 1169 O O . GLU A 1 158 ? -10.330 22.918 15.766 1.00 43.66 158 GLU A O 1
ATOM 1174 N N . THR A 1 159 ? -10.334 20.794 15.141 1.00 50.81 159 THR A N 1
ATOM 1175 C CA . THR A 1 159 ? -9.052 20.437 15.705 1.00 50.81 159 THR A CA 1
ATOM 1176 C C . THR A 1 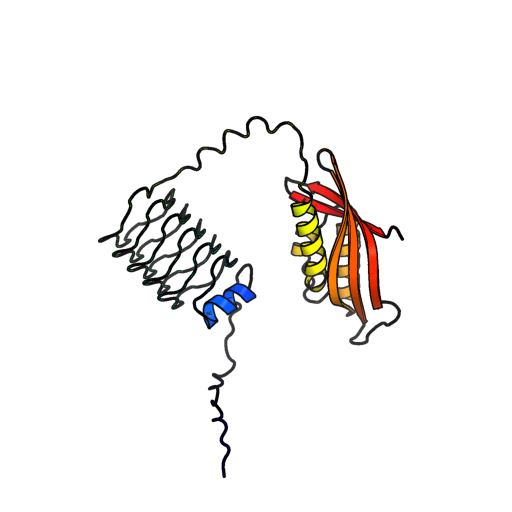159 ? -8.486 19.430 14.718 1.00 50.81 159 THR A C 1
ATOM 1178 O O . THR A 1 159 ? -8.601 18.215 14.850 1.00 50.81 159 THR A O 1
ATOM 1181 N N . GLY A 1 160 ? -7.929 19.975 13.633 1.00 57.19 160 GLY A N 1
ATOM 1182 C CA . GLY A 1 160 ? -7.110 19.280 12.638 1.00 57.19 160 GLY A CA 1
ATOM 1183 C C . GLY A 1 160 ? -5.817 18.722 13.238 1.00 57.19 160 GLY A C 1
ATOM 1184 O O . GLY A 1 160 ? -4.731 18.969 12.741 1.00 57.19 160 GLY A O 1
ATOM 1185 N N . VAL A 1 161 ? -5.912 17.983 14.333 1.00 75.00 161 VAL A N 1
ATOM 1186 C CA . VAL A 1 161 ? -4.773 17.463 15.081 1.00 75.00 161 VAL A CA 1
ATOM 1187 C C . VAL A 1 161 ? -4.295 16.202 14.365 1.00 75.00 161 VAL A C 1
ATOM 1189 O O . VAL A 1 161 ? -4.971 15.175 14.380 1.00 75.00 161 VAL A O 1
ATOM 1192 N N . LEU A 1 162 ? -3.139 16.280 13.702 1.00 86.50 162 LEU A N 1
ATOM 1193 C CA . LEU A 1 162 ? -2.449 15.107 13.160 1.00 86.50 162 LEU A CA 1
ATOM 1194 C C . LEU A 1 162 ? -2.050 14.186 14.329 1.00 86.50 162 LEU A C 1
ATOM 1196 O O . LEU A 1 162 ? -1.369 14.652 15.236 1.00 86.50 162 LEU A O 1
ATOM 1200 N N . PRO A 1 163 ? -2.423 12.895 14.362 1.00 89.38 163 PRO A N 1
ATOM 1201 C CA . PRO A 1 163 ? -1.931 11.990 15.398 1.00 89.38 163 PRO A CA 1
ATOM 1202 C C . PRO A 1 163 ? -0.421 11.748 15.265 1.00 89.38 163 PRO A C 1
ATOM 1204 O O . PRO A 1 163 ? 0.075 11.539 14.157 1.00 89.38 163 PRO A O 1
ATOM 1207 N N . GLN A 1 164 ? 0.306 11.675 16.387 1.00 86.75 164 GLN A N 1
ATOM 1208 C CA . GLN A 1 164 ? 1.762 11.447 16.392 1.00 86.75 164 GLN A CA 1
ATOM 1209 C C . GLN A 1 164 ? 2.169 10.185 15.614 1.00 86.75 164 GLN A C 1
ATOM 1211 O O . GLN A 1 164 ? 3.155 10.206 14.884 1.00 86.75 164 GLN A O 1
ATOM 1216 N N . GLY A 1 165 ? 1.394 9.098 15.719 1.00 84.88 165 GLY A N 1
ATOM 1217 C CA . GLY A 1 165 ? 1.655 7.865 14.967 1.00 84.88 165 GLY A CA 1
ATOM 1218 C C . GLY A 1 165 ? 1.545 8.046 13.449 1.00 84.88 165 GLY A C 1
ATOM 1219 O O . GLY A 1 165 ? 2.350 7.492 12.709 1.00 84.88 165 GLY A O 1
ATOM 1220 N N . GLN A 1 166 ? 0.608 8.878 12.980 1.00 89.56 166 GLN A N 1
ATOM 1221 C CA . GLN A 1 166 ? 0.485 9.206 11.555 1.00 89.56 166 GLN A CA 1
ATOM 1222 C C . GLN A 1 166 ? 1.616 10.130 11.089 1.00 89.56 166 GLN A C 1
ATOM 1224 O O . GLN A 1 166 ? 2.112 9.972 9.978 1.00 89.56 166 GLN A O 1
ATOM 1229 N N . ALA A 1 167 ? 2.064 11.059 11.940 1.00 92.88 167 ALA A N 1
ATOM 1230 C CA . ALA A 1 167 ? 3.235 11.886 11.654 1.00 92.88 167 ALA A CA 1
ATOM 1231 C C . ALA A 1 167 ? 4.517 11.042 11.536 1.00 92.88 167 ALA A C 1
ATOM 1233 O O . ALA A 1 167 ? 5.307 11.248 10.616 1.00 92.88 167 ALA A O 1
ATOM 1234 N N . ALA A 1 168 ? 4.704 10.070 12.435 1.00 89.94 168 ALA A N 1
ATOM 1235 C CA . ALA A 1 168 ? 5.834 9.146 12.399 1.00 89.94 168 ALA A CA 1
ATOM 1236 C C . ALA A 1 168 ? 5.801 8.239 11.158 1.00 89.94 168 ALA A C 1
ATOM 1238 O O . ALA A 1 168 ? 6.840 8.034 10.535 1.00 89.94 168 ALA A O 1
ATOM 1239 N N . ALA A 1 169 ? 4.618 7.750 10.768 1.00 90.75 169 ALA A N 1
ATOM 1240 C CA . ALA A 1 169 ? 4.443 6.973 9.541 1.00 90.75 169 ALA A CA 1
ATOM 1241 C C . ALA A 1 169 ? 4.806 7.795 8.296 1.00 90.75 169 ALA A C 1
ATOM 1243 O O . ALA A 1 169 ? 5.638 7.357 7.511 1.00 90.75 169 ALA A O 1
ATOM 1244 N N . LEU A 1 170 ? 4.294 9.028 8.180 1.00 96.12 170 LEU A N 1
ATOM 1245 C CA . LEU A 1 170 ? 4.638 9.930 7.075 1.00 96.12 170 LEU A CA 1
ATOM 1246 C C . LEU A 1 170 ? 6.151 10.198 6.993 1.00 96.12 170 LEU A C 1
ATOM 1248 O O . LEU A 1 170 ? 6.713 10.255 5.900 1.00 96.12 170 LEU A O 1
ATOM 1252 N N . LEU A 1 171 ? 6.821 10.359 8.139 1.00 97.69 171 LEU A N 1
ATOM 1253 C CA . LEU A 1 171 ? 8.275 10.499 8.171 1.00 97.69 171 LEU A CA 1
ATOM 1254 C C . LEU A 1 171 ? 8.978 9.214 7.701 1.00 97.69 171 LEU A C 1
ATOM 1256 O O . LEU A 1 171 ? 9.912 9.293 6.909 1.00 97.69 171 LEU A O 1
ATOM 1260 N N . GLY A 1 172 ? 8.525 8.040 8.143 1.00 95.50 172 GLY A N 1
ATOM 1261 C CA . GLY A 1 172 ? 9.047 6.753 7.672 1.00 95.50 172 GLY A CA 1
ATOM 1262 C C . GLY A 1 172 ? 8.885 6.561 6.159 1.00 95.50 172 GLY A C 1
ATOM 1263 O O . GLY A 1 172 ? 9.838 6.157 5.486 1.00 95.50 172 GLY A O 1
ATOM 1264 N N . ASP A 1 173 ? 7.721 6.926 5.619 1.00 96.75 173 ASP A N 1
ATOM 1265 C CA . ASP A 1 173 ? 7.433 6.889 4.183 1.00 96.75 173 ASP A CA 1
ATOM 1266 C C . ASP A 1 173 ? 8.374 7.820 3.413 1.00 96.75 173 ASP A C 1
ATOM 1268 O O . ASP A 1 173 ? 8.953 7.421 2.404 1.00 96.75 173 ASP A O 1
ATOM 1272 N N . TRP A 1 174 ? 8.597 9.039 3.918 1.00 97.88 174 TRP A N 1
ATOM 1273 C CA . TRP A 1 174 ? 9.558 9.980 3.341 1.00 97.88 174 TRP A CA 1
ATOM 1274 C C . TRP A 1 174 ? 10.978 9.415 3.289 1.00 97.88 174 TRP A C 1
ATOM 1276 O O . TRP A 1 174 ? 11.599 9.451 2.229 1.00 97.88 174 TRP A O 1
ATOM 1286 N N . LEU A 1 175 ? 11.489 8.877 4.400 1.00 96.94 175 LEU A N 1
ATOM 1287 C CA . LEU A 1 175 ? 12.845 8.322 4.463 1.00 96.94 175 LEU A CA 1
ATOM 1288 C C . LEU A 1 175 ? 13.022 7.151 3.489 1.00 96.94 175 LEU A C 1
ATOM 1290 O O . LEU A 1 175 ? 14.020 7.084 2.773 1.00 96.94 175 LEU A O 1
ATOM 1294 N N . THR A 1 176 ? 12.021 6.275 3.406 1.00 93.38 176 THR A N 1
ATOM 1295 C CA . THR A 1 176 ? 12.022 5.132 2.483 1.00 93.38 176 THR A CA 1
ATOM 1296 C C . THR A 1 176 ? 11.953 5.590 1.025 1.00 93.38 176 THR A C 1
ATOM 1298 O O . THR A 1 176 ? 12.666 5.074 0.164 1.00 93.38 176 THR A O 1
ATOM 1301 N N . ALA A 1 177 ? 11.135 6.604 0.737 1.00 96.06 177 ALA A N 1
ATOM 1302 C CA . ALA A 1 177 ? 10.938 7.129 -0.607 1.00 96.06 177 ALA A CA 1
ATOM 1303 C C . ALA A 1 177 ? 12.189 7.789 -1.201 1.00 96.06 177 ALA A C 1
ATOM 1305 O O . ALA A 1 177 ? 12.314 7.837 -2.426 1.00 96.06 177 ALA A O 1
ATOM 1306 N N . LYS A 1 178 ? 13.134 8.264 -0.375 1.00 97.19 178 LYS A N 1
ATOM 1307 C CA . LYS A 1 178 ? 14.367 8.913 -0.852 1.00 97.19 178 LYS A CA 1
ATOM 1308 C C . LYS A 1 178 ? 15.124 8.063 -1.876 1.00 97.19 178 LYS A C 1
ATOM 1310 O O . LYS A 1 178 ? 15.610 8.612 -2.862 1.00 97.19 178 LYS A O 1
ATOM 1315 N N . ALA A 1 179 ? 15.166 6.741 -1.693 1.00 94.50 179 ALA A N 1
ATOM 1316 C CA . ALA A 1 179 ? 15.837 5.826 -2.619 1.00 94.50 179 ALA A CA 1
ATOM 1317 C C . ALA A 1 179 ? 15.198 5.789 -4.017 1.00 94.50 179 ALA A C 1
ATOM 1319 O O . ALA A 1 179 ? 15.904 5.585 -4.997 1.00 94.50 179 ALA A O 1
ATOM 1320 N N . ASN A 1 180 ? 13.892 6.041 -4.119 1.00 96.06 180 ASN A N 1
ATOM 1321 C CA . ASN A 1 180 ? 13.177 6.096 -5.397 1.00 96.06 180 ASN A CA 1
ATOM 1322 C C . ASN A 1 180 ? 13.155 7.514 -5.988 1.00 96.06 180 ASN A C 1
ATOM 1324 O O . ASN A 1 180 ? 13.057 7.683 -7.200 1.00 96.06 180 ASN A O 1
ATOM 1328 N N . ILE A 1 181 ? 13.233 8.542 -5.136 1.00 96.75 181 ILE A N 1
ATOM 1329 C CA . ILE A 1 181 ? 13.181 9.952 -5.541 1.00 96.75 181 ILE A CA 1
ATOM 1330 C C . ILE A 1 181 ? 14.545 10.437 -6.037 1.00 96.75 181 ILE A C 1
ATOM 1332 O O . ILE A 1 181 ? 14.609 11.128 -7.049 1.00 96.75 181 ILE A O 1
ATOM 1336 N N . PHE A 1 182 ? 15.632 10.097 -5.338 1.00 97.88 182 PHE A N 1
ATOM 1337 C CA . PHE A 1 182 ? 16.977 10.628 -5.596 1.00 97.88 182 PHE A CA 1
ATOM 1338 C C . PHE A 1 182 ? 17.912 9.637 -6.307 1.00 97.88 182 PHE A C 1
ATOM 1340 O O . PHE A 1 182 ? 19.128 9.846 -6.350 1.00 97.88 182 PHE A O 1
ATOM 1347 N N . ALA A 1 183 ? 17.351 8.581 -6.891 1.00 96.12 183 ALA A N 1
ATOM 1348 C CA . ALA A 1 183 ? 18.0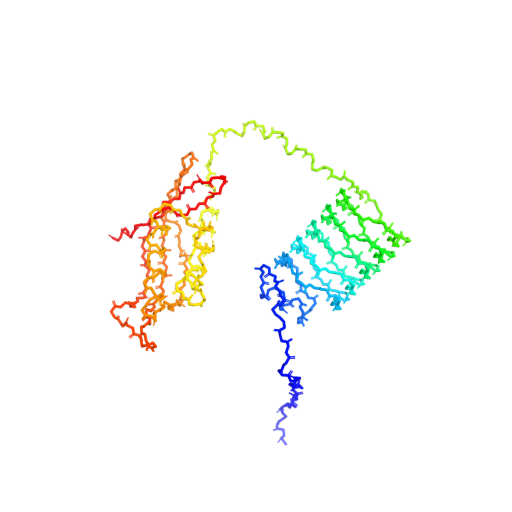44 7.681 -7.801 1.00 96.12 183 ALA A CA 1
ATOM 1349 C C . ALA A 1 183 ? 17.159 7.340 -9.006 1.00 96.12 183 ALA A C 1
ATOM 1351 O O . ALA A 1 183 ? 15.936 7.444 -8.894 1.00 96.12 183 ALA A O 1
ATOM 1352 N N . PRO A 1 184 ? 17.740 6.932 -10.152 1.00 92.38 184 PRO A N 1
ATOM 1353 C CA . PRO A 1 184 ? 16.970 6.527 -11.320 1.00 92.38 184 PRO A CA 1
ATOM 1354 C C . PRO A 1 184 ? 15.899 5.482 -10.956 1.00 92.38 184 PRO A C 1
ATOM 1356 O O . PRO A 1 184 ? 16.228 4.503 -10.284 1.00 92.38 184 PRO A O 1
ATOM 1359 N N . PRO A 1 185 ? 14.637 5.653 -11.398 1.00 95.94 185 PRO A N 1
ATOM 1360 C CA . PRO A 1 185 ? 14.175 6.586 -12.435 1.00 95.94 185 PRO A CA 1
ATOM 1361 C C . PRO A 1 185 ? 13.725 7.982 -11.945 1.00 95.94 185 PRO A C 1
ATOM 1363 O O . PRO A 1 185 ? 13.118 8.704 -12.726 1.00 95.94 185 PRO A O 1
ATOM 1366 N N . PHE A 1 186 ? 14.022 8.373 -10.702 1.00 92.88 186 PHE A N 1
ATOM 1367 C CA . PHE A 1 186 ? 13.672 9.664 -10.091 1.00 92.88 186 PHE A CA 1
ATOM 1368 C C . PHE A 1 186 ? 12.158 9.922 -9.990 1.00 92.88 186 PHE A C 1
ATOM 1370 O O . PHE A 1 186 ? 11.581 10.731 -10.720 1.00 92.88 186 PHE A O 1
ATOM 1377 N N . ASP A 1 187 ? 11.493 9.250 -9.049 1.00 96.38 187 ASP A N 1
ATOM 1378 C CA . ASP A 1 187 ? 10.038 9.319 -8.872 1.00 96.38 187 ASP A CA 1
ATOM 1379 C C . ASP A 1 187 ? 9.550 10.687 -8.342 1.00 96.38 187 ASP A C 1
ATOM 1381 O O . ASP A 1 187 ? 9.348 10.923 -7.146 1.00 96.38 187 ASP A O 1
ATOM 1385 N N . ARG A 1 188 ? 9.323 11.617 -9.273 1.00 92.69 188 ARG A N 1
ATOM 1386 C CA . ARG A 1 188 ? 8.805 12.966 -8.994 1.00 92.69 188 ARG A CA 1
ATOM 1387 C C . ARG A 1 188 ? 7.358 12.957 -8.486 1.00 92.69 188 ARG A C 1
ATOM 1389 O O . ARG A 1 188 ? 6.957 13.902 -7.802 1.00 92.69 188 ARG A O 1
ATOM 1396 N N . ALA A 1 189 ? 6.573 11.926 -8.805 1.00 89.31 189 ALA A N 1
ATOM 1397 C CA . ALA A 1 189 ? 5.198 11.809 -8.327 1.00 89.31 189 ALA A CA 1
ATOM 1398 C C . ALA A 1 189 ? 5.184 11.468 -6.833 1.00 89.31 189 ALA A C 1
ATOM 1400 O O . ALA A 1 189 ? 4.494 12.129 -6.054 1.00 89.31 189 ALA A O 1
ATOM 1401 N N . LEU A 1 190 ? 6.021 10.515 -6.416 1.00 91.12 190 LEU A N 1
ATOM 1402 C CA . LEU A 1 190 ? 6.215 10.171 -5.011 1.00 91.12 190 LEU A CA 1
ATOM 1403 C C . LEU A 1 190 ? 6.733 11.366 -4.202 1.00 91.12 190 LEU A C 1
ATOM 1405 O O . LEU A 1 190 ? 6.208 11.647 -3.122 1.00 91.12 190 LEU A O 1
ATOM 1409 N N . LEU A 1 191 ? 7.676 12.136 -4.761 1.00 92.31 191 LEU A N 1
ATOM 1410 C CA . LEU A 1 191 ? 8.128 13.392 -4.158 1.00 92.31 191 LEU A CA 1
ATOM 1411 C C . LEU A 1 191 ? 6.958 14.360 -3.912 1.00 92.31 191 LEU A C 1
ATOM 1413 O O . LEU A 1 191 ? 6.808 14.880 -2.804 1.00 92.31 191 LEU A O 1
ATOM 1417 N N . GLY A 1 192 ? 6.104 14.576 -4.917 1.00 89.56 192 GLY A N 1
ATOM 1418 C CA . GLY A 1 192 ? 4.936 15.455 -4.807 1.00 89.56 192 GLY A CA 1
ATOM 1419 C C . GLY A 1 192 ? 3.851 14.945 -3.856 1.00 89.56 192 GLY A C 1
ATOM 1420 O O . GLY A 1 192 ? 3.109 15.749 -3.288 1.00 89.56 192 GLY A O 1
ATOM 1421 N N . ASN A 1 193 ? 3.754 13.633 -3.643 1.00 93.38 193 ASN A N 1
ATOM 1422 C CA . ASN A 1 193 ? 2.797 13.037 -2.710 1.00 93.38 193 ASN A CA 1
ATOM 1423 C C . ASN A 1 193 ? 3.210 13.237 -1.248 1.00 93.38 193 ASN A C 1
ATOM 1425 O O . ASN A 1 193 ? 2.355 13.537 -0.416 1.00 93.38 193 ASN A O 1
ATOM 1429 N N . LEU A 1 194 ? 4.505 13.122 -0.949 1.00 96.19 194 LEU A N 1
ATOM 1430 C CA . LEU A 1 194 ? 5.024 13.138 0.423 1.00 96.19 194 LEU A CA 1
ATOM 1431 C C . LEU A 1 194 ? 5.447 14.529 0.903 1.00 96.19 194 LEU A C 1
ATOM 1433 O O . LEU A 1 194 ? 5.449 14.799 2.107 1.00 96.19 194 LEU A O 1
ATOM 1437 N N . THR A 1 195 ? 5.797 15.425 -0.021 1.00 96.94 195 THR A N 1
ATOM 1438 C CA . THR A 1 195 ? 6.386 16.726 0.316 1.00 96.94 195 THR A CA 1
ATOM 1439 C C . THR A 1 195 ? 5.598 17.900 -0.256 1.00 96.94 195 THR A C 1
ATOM 1441 O O . THR A 1 195 ? 4.809 17.776 -1.192 1.00 96.94 195 THR A O 1
ATOM 1444 N N . THR A 1 196 ? 5.782 19.065 0.354 1.00 94.75 196 THR A N 1
ATOM 1445 C CA . THR A 1 196 ? 5.249 20.354 -0.096 1.00 94.75 196 THR A CA 1
ATOM 1446 C C . THR A 1 196 ? 6.256 21.456 0.241 1.00 94.75 196 THR A C 1
ATOM 1448 O O . THR A 1 196 ? 7.335 21.178 0.762 1.00 94.75 196 THR A O 1
ATOM 1451 N N . GLY A 1 197 ? 5.919 22.712 -0.045 1.00 92.06 197 GLY A N 1
ATOM 1452 C CA . GLY A 1 197 ? 6.700 23.865 0.396 1.00 92.06 197 GLY A CA 1
ATOM 1453 C C . GLY A 1 197 ? 8.150 23.852 -0.094 1.00 92.06 197 GLY A C 1
ATOM 1454 O O . GLY A 1 197 ? 8.429 23.501 -1.242 1.00 92.06 197 GLY A O 1
ATOM 1455 N N . ILE A 1 198 ? 9.059 24.267 0.790 1.00 88.75 198 ILE A N 1
ATOM 1456 C CA . ILE A 1 198 ? 10.487 24.420 0.486 1.00 88.75 198 ILE A CA 1
ATOM 1457 C C . ILE A 1 198 ? 11.125 23.055 0.229 1.00 88.75 198 ILE A C 1
ATOM 1459 O O . ILE A 1 198 ? 11.843 22.904 -0.755 1.00 88.75 198 ILE A O 1
ATOM 1463 N N . LEU A 1 199 ? 10.792 22.038 1.034 1.00 95.88 199 LEU A N 1
ATOM 1464 C CA . LEU A 1 199 ? 11.331 20.691 0.851 1.00 95.88 199 LEU A CA 1
ATOM 1465 C C . LEU A 1 199 ? 11.031 20.142 -0.545 1.00 95.88 199 LEU A C 1
ATOM 1467 O O . LEU A 1 199 ? 11.925 19.588 -1.183 1.00 95.88 199 LEU A O 1
ATOM 1471 N N . TYR A 1 200 ? 9.797 20.308 -1.029 1.00 92.38 200 TYR A N 1
ATOM 1472 C CA . TYR A 1 200 ? 9.425 19.881 -2.379 1.00 92.38 200 TYR A CA 1
ATOM 1473 C C . TYR A 1 200 ? 10.250 20.607 -3.448 1.00 92.38 200 TYR A C 1
ATOM 1475 O O . TYR A 1 200 ? 10.822 19.961 -4.327 1.00 92.38 200 TYR A O 1
ATOM 1483 N N . ALA A 1 201 ? 10.341 21.938 -3.360 1.00 83.44 201 ALA A N 1
ATOM 1484 C CA . ALA A 1 201 ? 11.058 22.754 -4.338 1.00 83.44 201 ALA A CA 1
ATOM 1485 C C . ALA A 1 201 ? 12.559 22.416 -4.389 1.00 83.44 201 ALA A C 1
ATOM 1487 O O . ALA A 1 201 ? 13.105 22.178 -5.469 1.00 83.44 201 ALA A O 1
ATOM 1488 N N . ASP A 1 202 ? 13.211 22.317 -3.230 1.00 86.31 202 ASP A N 1
ATOM 1489 C CA . ASP A 1 202 ? 14.642 22.016 -3.133 1.00 86.31 202 ASP A CA 1
ATOM 1490 C C . ASP A 1 202 ? 14.950 20.579 -3.557 1.00 86.31 202 ASP A C 1
ATOM 1492 O O . ASP A 1 202 ? 15.941 20.325 -4.249 1.00 86.31 202 ASP A O 1
ATOM 1496 N N . SER A 1 203 ? 14.069 19.633 -3.224 1.00 93.94 203 SER A N 1
ATOM 1497 C CA . SER A 1 203 ? 14.198 18.245 -3.674 1.00 93.94 203 SER A CA 1
ATOM 1498 C C . SER A 1 203 ? 14.048 18.138 -5.189 1.00 93.94 203 SER A C 1
ATOM 1500 O O . SER A 1 203 ? 14.816 17.422 -5.824 1.00 93.94 203 SER A O 1
ATOM 1502 N N . LEU A 1 204 ? 13.122 18.885 -5.796 1.00 88.75 204 LEU A N 1
ATOM 1503 C CA . LEU A 1 204 ? 12.925 18.890 -7.247 1.00 88.75 204 LEU A CA 1
ATOM 1504 C C . LEU A 1 204 ? 14.136 19.474 -7.991 1.00 88.75 204 LEU A C 1
ATOM 1506 O O . LEU A 1 204 ? 14.554 18.938 -9.024 1.00 88.75 204 LEU A O 1
ATOM 1510 N N . ASN A 1 205 ? 14.726 20.543 -7.450 1.00 86.88 205 ASN A N 1
ATOM 1511 C CA . ASN A 1 205 ? 15.988 21.097 -7.943 1.00 86.88 205 ASN A CA 1
ATOM 1512 C C . ASN A 1 205 ? 17.124 20.073 -7.825 1.00 86.88 205 ASN A C 1
ATOM 1514 O O . ASN A 1 205 ? 17.877 19.878 -8.779 1.00 86.88 205 ASN A O 1
ATOM 1518 N N . SER A 1 206 ? 17.207 19.377 -6.690 1.00 93.06 206 SER A N 1
ATOM 1519 C CA . SER A 1 206 ? 18.204 18.329 -6.454 1.00 93.06 206 SER A CA 1
ATOM 1520 C C . SER A 1 206 ? 18.059 17.179 -7.451 1.00 93.06 206 SER A C 1
ATOM 1522 O O . SER A 1 206 ? 19.040 16.807 -8.085 1.00 93.06 206 SER A O 1
ATOM 1524 N N . VAL A 1 207 ? 16.841 16.672 -7.667 1.00 93.38 207 VAL A N 1
ATOM 1525 C CA . VAL A 1 207 ? 16.550 15.634 -8.669 1.00 93.38 207 VAL A CA 1
ATOM 1526 C C . VAL A 1 207 ? 16.979 16.081 -10.066 1.00 93.38 207 VAL A C 1
ATOM 1528 O O . VAL A 1 207 ? 17.697 15.362 -10.754 1.00 93.38 207 VAL A O 1
ATOM 1531 N N . THR A 1 208 ? 16.622 17.306 -10.454 1.00 91.06 208 THR A N 1
ATOM 1532 C CA . THR A 1 208 ? 16.998 17.860 -11.763 1.00 91.06 208 THR A CA 1
ATOM 1533 C C . THR A 1 208 ? 18.519 17.965 -11.917 1.00 91.06 208 THR A C 1
ATOM 1535 O O . THR A 1 208 ? 19.065 17.690 -12.985 1.00 91.06 208 THR A O 1
ATOM 1538 N N . TRP A 1 209 ? 19.232 18.345 -10.853 1.00 96.31 209 TRP A N 1
ATOM 1539 C CA . TRP A 1 209 ? 20.693 18.362 -10.858 1.00 96.31 209 TRP A CA 1
ATOM 1540 C C . TRP A 1 209 ? 21.274 16.948 -10.995 1.00 96.31 209 TRP A C 1
ATOM 1542 O O . TRP A 1 209 ? 22.181 16.754 -11.802 1.00 96.31 209 TRP A O 1
ATOM 1552 N N . LEU A 1 210 ? 20.740 15.966 -10.264 1.00 97.81 210 LEU A N 1
ATOM 1553 C CA . LEU A 1 210 ? 21.185 14.570 -10.314 1.00 97.81 210 LEU A CA 1
ATOM 1554 C C . LEU A 1 210 ? 21.063 13.983 -11.728 1.00 97.81 210 LEU A C 1
ATOM 1556 O O . LEU A 1 210 ? 22.041 13.452 -12.260 1.00 97.81 210 LEU A O 1
ATOM 1560 N N . GLU A 1 211 ? 19.908 14.173 -12.372 1.00 94.44 211 GLU A N 1
ATOM 1561 C CA . GLU A 1 211 ? 19.653 13.748 -13.755 1.00 94.44 211 GLU A CA 1
ATOM 1562 C C . GLU A 1 211 ? 20.658 14.357 -14.741 1.00 94.44 211 GLU A C 1
ATOM 1564 O O . GLU A 1 211 ? 21.260 13.647 -15.547 1.00 94.44 211 GLU A O 1
ATOM 1569 N N . ASN A 1 212 ? 20.901 15.666 -14.638 1.00 96.19 212 ASN A N 1
ATOM 1570 C CA . ASN A 1 212 ? 21.790 16.385 -15.553 1.00 96.19 212 ASN A CA 1
ATOM 1571 C C . ASN A 1 212 ? 23.280 16.065 -15.354 1.00 96.19 212 ASN A C 1
ATOM 1573 O O . ASN A 1 212 ? 24.086 16.358 -16.235 1.00 96.19 212 ASN A O 1
ATOM 1577 N N . ASN A 1 213 ? 23.659 15.492 -14.209 1.00 95.38 213 ASN A N 1
ATOM 1578 C CA . ASN A 1 213 ? 25.057 15.238 -13.850 1.00 95.38 213 ASN A CA 1
ATOM 1579 C C . ASN A 1 213 ? 25.399 13.744 -13.767 1.00 95.38 213 ASN A C 1
ATOM 1581 O O . ASN A 1 213 ? 26.469 13.400 -13.261 1.00 95.38 213 ASN A O 1
ATOM 1585 N N . ASN A 1 214 ? 24.525 12.859 -14.275 1.00 95.75 214 ASN A N 1
ATOM 1586 C CA . ASN A 1 214 ? 24.699 11.403 -14.199 1.00 95.75 214 ASN A CA 1
ATOM 1587 C C . ASN A 1 214 ? 25.037 10.961 -12.763 1.00 95.75 214 ASN A C 1
ATOM 1589 O O . ASN A 1 214 ? 26.037 10.281 -12.495 1.00 95.75 214 ASN A O 1
ATOM 1593 N N . ALA A 1 215 ? 24.228 11.458 -11.832 1.00 97.81 215 ALA A N 1
ATOM 1594 C CA . ALA A 1 215 ? 24.447 11.331 -10.409 1.00 97.81 215 ALA A CA 1
ATOM 1595 C C . ALA A 1 215 ? 23.205 10.778 -9.712 1.00 97.81 215 ALA A C 1
ATOM 1597 O O . ALA A 1 215 ? 22.085 10.948 -10.187 1.00 97.81 215 ALA A O 1
ATOM 1598 N N . PHE A 1 216 ? 23.399 10.098 -8.586 1.00 98.06 216 PHE A N 1
ATOM 1599 C CA . PHE A 1 216 ? 22.311 9.550 -7.778 1.00 98.06 216 PHE A CA 1
ATOM 1600 C C . PHE A 1 216 ? 22.761 9.298 -6.345 1.00 98.06 216 PHE A C 1
ATOM 1602 O O . PHE A 1 216 ? 23.946 9.088 -6.086 1.00 98.06 216 PHE A O 1
ATOM 1609 N N . TYR A 1 217 ? 21.816 9.285 -5.412 1.00 97.75 217 TYR A N 1
ATOM 1610 C CA . TYR A 1 217 ? 22.073 8.841 -4.049 1.00 97.75 217 TYR A CA 1
ATOM 1611 C C . TYR A 1 217 ? 21.784 7.351 -3.902 1.00 97.75 217 TYR A C 1
ATOM 1613 O O . TYR A 1 217 ? 20.747 6.858 -4.335 1.00 97.75 217 TYR A O 1
ATOM 1621 N N . GLN A 1 218 ? 22.684 6.644 -3.231 1.00 97.12 218 GLN A N 1
ATOM 1622 C CA . GLN A 1 218 ? 22.404 5.334 -2.666 1.00 97.12 218 GLN A CA 1
ATOM 1623 C C . GLN A 1 218 ? 22.170 5.503 -1.168 1.00 97.12 218 GLN A C 1
ATOM 1625 O O . GLN A 1 218 ? 22.990 6.117 -0.486 1.00 97.12 218 GLN A O 1
ATOM 1630 N N . TYR A 1 219 ? 21.068 4.949 -0.667 1.00 93.62 219 TYR A N 1
ATOM 1631 C CA . TYR A 1 219 ? 20.717 4.985 0.749 1.00 93.62 219 TYR A CA 1
ATOM 1632 C C . TYR A 1 219 ? 20.897 3.604 1.378 1.00 93.62 219 TYR A C 1
ATOM 1634 O O . TYR A 1 219 ? 20.528 2.593 0.780 1.00 93.62 219 TYR A O 1
ATOM 1642 N N . GLY A 1 220 ? 21.483 3.575 2.573 1.00 92.38 220 GLY A N 1
ATOM 1643 C CA . GLY A 1 220 ? 21.578 2.394 3.426 1.00 92.38 220 GLY A CA 1
ATOM 1644 C C . GLY A 1 220 ? 20.485 2.416 4.493 1.00 92.38 220 GLY A C 1
ATOM 1645 O O . GLY A 1 220 ? 19.295 2.421 4.184 1.00 92.38 220 GLY A O 1
ATOM 1646 N N . VAL A 1 221 ? 20.884 2.440 5.767 1.00 88.75 221 VAL A N 1
ATOM 1647 C CA . VAL A 1 221 ? 19.950 2.597 6.890 1.00 88.75 221 VAL A CA 1
ATOM 1648 C C . VAL A 1 221 ? 19.194 3.920 6.766 1.00 88.75 221 VAL A C 1
ATOM 1650 O O . VAL A 1 221 ? 19.793 4.984 6.660 1.00 88.75 221 VAL A O 1
ATOM 1653 N N . GLN A 1 222 ? 17.870 3.842 6.810 1.00 91.56 222 GLN A N 1
ATOM 1654 C CA . GLN A 1 222 ? 16.954 4.977 6.838 1.00 91.56 222 GLN A CA 1
ATOM 1655 C C . GLN A 1 222 ? 15.892 4.660 7.886 1.00 91.56 222 GLN A C 1
ATOM 1657 O O . GLN A 1 222 ? 15.019 3.822 7.653 1.00 91.56 222 GLN A O 1
ATOM 1662 N N . ARG A 1 223 ? 16.012 5.232 9.088 1.00 88.75 223 ARG A N 1
ATOM 1663 C CA . ARG A 1 223 ? 15.148 4.846 10.212 1.00 88.75 223 ARG A CA 1
ATOM 1664 C C . ARG A 1 223 ? 14.873 5.996 11.167 1.00 88.75 223 ARG A C 1
ATOM 1666 O O . ARG A 1 223 ? 15.773 6.739 11.546 1.00 88.75 223 ARG A O 1
ATOM 1673 N N . VAL A 1 224 ? 13.623 6.072 11.613 1.00 92.81 224 VAL A N 1
ATOM 1674 C CA . VAL A 1 224 ? 13.223 6.867 12.775 1.00 92.81 224 VAL A CA 1
ATOM 1675 C C . VAL A 1 224 ? 13.554 6.070 14.038 1.00 92.81 224 VAL A C 1
ATOM 1677 O O . VAL A 1 224 ? 12.972 5.014 14.268 1.00 92.81 224 VAL A O 1
ATOM 1680 N N . GLU A 1 225 ? 14.494 6.558 14.840 1.00 90.81 225 GLU A N 1
ATOM 1681 C CA . GLU A 1 225 ? 14.901 5.942 16.111 1.00 90.81 225 GLU A CA 1
ATOM 1682 C C . GLU A 1 225 ? 13.902 6.264 17.229 1.00 90.81 225 GLU A C 1
ATOM 1684 O O . GLU A 1 225 ? 13.487 5.390 17.988 1.00 90.81 225 GLU A O 1
ATOM 1689 N N . SER A 1 226 ? 13.495 7.529 17.321 1.00 84.88 226 SER A N 1
ATOM 1690 C CA . SER A 1 226 ? 12.569 8.020 18.342 1.00 84.88 226 SER A CA 1
ATOM 1691 C C . SER A 1 226 ? 11.889 9.307 17.890 1.00 84.88 226 SER A C 1
ATOM 1693 O O . SER A 1 226 ? 12.439 10.084 17.107 1.00 84.88 226 SER A O 1
ATOM 1695 N N . ILE A 1 227 ? 10.688 9.547 18.417 1.00 92.12 227 ILE A N 1
ATOM 1696 C CA . ILE A 1 227 ? 10.032 10.854 18.359 1.00 92.12 227 ILE A CA 1
ATOM 1697 C C . ILE A 1 227 ? 10.276 11.553 19.695 1.00 92.12 227 ILE A C 1
ATOM 1699 O O . ILE A 1 227 ? 9.809 11.079 20.727 1.00 92.12 227 ILE A O 1
ATOM 1703 N N . GLU A 1 228 ? 10.999 12.668 19.665 1.00 88.25 228 GLU A N 1
ATOM 1704 C CA . GLU A 1 228 ? 11.378 13.446 20.852 1.00 88.25 228 GLU A CA 1
ATOM 1705 C C . GLU A 1 228 ? 10.308 14.479 21.207 1.00 88.25 228 GLU A C 1
ATOM 1707 O O . GLU A 1 228 ? 9.994 14.707 22.375 1.00 88.25 228 GLU A O 1
ATOM 1712 N N . ARG A 1 229 ? 9.716 15.102 20.183 1.00 86.88 229 ARG A N 1
ATOM 1713 C CA . ARG A 1 229 ? 8.670 16.107 20.355 1.00 86.88 229 ARG A CA 1
ATOM 1714 C C . ARG A 1 229 ? 7.676 16.042 19.217 1.00 86.88 229 ARG A C 1
ATOM 1716 O O . ARG A 1 229 ? 8.043 15.906 18.055 1.00 86.88 229 ARG A O 1
ATOM 1723 N N . PHE A 1 230 ? 6.408 16.220 19.553 1.00 91.25 230 PHE A N 1
ATOM 1724 C CA . PHE A 1 230 ? 5.357 16.358 18.566 1.00 91.25 230 PHE A CA 1
ATOM 1725 C C . PHE A 1 230 ? 4.339 17.401 19.016 1.00 91.25 230 PHE A C 1
ATOM 1727 O O . PHE A 1 230 ? 3.847 17.357 20.142 1.00 91.25 230 PHE A O 1
ATOM 1734 N N . VAL A 1 231 ? 4.046 18.352 18.134 1.00 84.88 231 VAL A N 1
ATOM 1735 C CA . VAL A 1 231 ? 3.027 19.384 18.339 1.00 84.88 231 VAL A CA 1
ATOM 1736 C C . VAL A 1 231 ? 2.238 19.522 17.049 1.00 84.88 231 VAL A C 1
ATOM 1738 O O . VAL A 1 231 ? 2.812 19.522 15.965 1.00 84.88 231 VAL A O 1
ATOM 1741 N N . THR A 1 232 ? 0.926 19.665 17.146 1.00 87.06 232 THR A N 1
ATOM 1742 C CA . THR A 1 232 ? 0.069 19.928 15.991 1.00 87.06 232 THR A CA 1
ATOM 1743 C C . THR A 1 232 ? -0.934 21.012 16.340 1.00 87.06 232 THR A C 1
ATOM 1745 O O . THR A 1 232 ? -1.465 21.052 17.448 1.00 87.06 232 THR A O 1
ATOM 1748 N N . GLU A 1 233 ? -1.147 21.915 15.391 1.00 82.94 233 GLU A N 1
ATOM 1749 C CA . GLU A 1 233 ? -2.017 23.070 15.536 1.00 82.94 233 GLU A CA 1
ATOM 1750 C C . GLU A 1 233 ? -2.662 23.379 14.180 1.00 82.94 233 GLU A C 1
ATOM 1752 O O . GLU A 1 233 ? -1.993 23.732 13.202 1.00 82.94 233 GLU A O 1
ATOM 1757 N N . GLY A 1 234 ? -3.984 23.215 14.100 1.00 84.44 234 GLY A N 1
ATOM 1758 C CA . GLY A 1 234 ? -4.750 23.489 12.884 1.00 84.44 234 GLY A CA 1
ATOM 1759 C C . GLY A 1 234 ? -4.291 22.654 11.682 1.00 84.44 234 GLY A C 1
ATOM 1760 O O . GLY A 1 234 ? -4.524 21.458 11.629 1.00 84.44 234 GLY A O 1
ATOM 1761 N N . ASN A 1 235 ? -3.667 23.290 10.688 1.00 89.38 235 ASN A N 1
ATOM 1762 C CA . ASN A 1 235 ? -3.173 22.634 9.464 1.00 89.38 235 ASN A CA 1
ATOM 1763 C C . ASN A 1 235 ? -1.644 22.498 9.432 1.00 89.38 235 ASN A C 1
ATOM 1765 O O . ASN A 1 235 ? -1.057 22.308 8.362 1.00 89.38 235 ASN A O 1
ATOM 1769 N N . ARG A 1 236 ? -0.991 22.635 10.590 1.00 92.00 236 ARG A N 1
ATOM 1770 C CA . ARG A 1 236 ? 0.455 22.490 10.751 1.00 92.00 236 ARG A CA 1
ATOM 1771 C C . ARG A 1 236 ? 0.776 21.492 11.858 1.00 92.00 236 ARG A C 1
ATOM 1773 O O . ARG A 1 236 ? 0.015 21.318 12.812 1.00 92.00 236 ARG A O 1
ATOM 1780 N N . ALA A 1 237 ? 1.916 20.836 11.729 1.00 94.69 237 ALA A N 1
ATOM 1781 C CA . ALA A 1 237 ? 2.499 20.059 12.808 1.00 94.69 237 ALA A CA 1
ATOM 1782 C C . ALA A 1 237 ? 4.020 20.176 12.776 1.00 94.69 237 ALA A C 1
ATOM 1784 O O . ALA A 1 237 ? 4.613 20.399 11.724 1.00 94.69 237 ALA A O 1
ATOM 1785 N N . THR A 1 238 ? 4.641 20.013 13.932 1.00 94.06 238 THR A N 1
ATOM 1786 C CA . THR A 1 238 ? 6.088 19.962 14.095 1.00 94.06 238 THR A CA 1
ATOM 1787 C C . THR A 1 238 ? 6.436 18.652 14.782 1.00 94.06 238 THR A C 1
ATOM 1789 O O . THR A 1 238 ? 5.883 18.326 15.834 1.00 94.06 238 THR A O 1
ATOM 1792 N N . LEU A 1 239 ? 7.350 17.907 14.172 1.00 95.06 239 LEU A N 1
ATOM 1793 C CA . LEU A 1 239 ? 7.836 16.617 14.642 1.00 95.06 239 LEU A CA 1
ATOM 1794 C C . LEU A 1 239 ? 9.352 16.702 14.808 1.00 95.06 239 LEU A C 1
ATOM 1796 O O . LEU A 1 239 ? 10.058 16.912 13.831 1.00 95.06 239 LEU A O 1
ATOM 1800 N N . GLU A 1 240 ? 9.859 16.537 16.021 1.00 96.69 240 GLU A N 1
ATOM 1801 C CA . GLU A 1 240 ? 11.291 16.372 16.267 1.00 96.69 240 GLU A CA 1
ATOM 1802 C C . GLU A 1 240 ? 11.568 14.887 16.458 1.00 96.69 240 GLU A C 1
ATOM 1804 O O . GLU A 1 240 ? 10.993 14.251 17.344 1.00 96.69 240 GLU A O 1
ATOM 1809 N N . ALA A 1 241 ? 12.419 14.330 15.606 1.00 95.62 241 ALA A N 1
ATOM 1810 C CA . ALA A 1 241 ? 12.720 12.909 15.583 1.00 95.62 241 ALA A CA 1
ATOM 1811 C C . ALA A 1 241 ? 14.227 12.679 15.524 1.00 95.62 241 ALA A C 1
ATOM 1813 O O . ALA A 1 241 ? 14.946 13.398 14.825 1.00 95.62 241 ALA A O 1
ATOM 1814 N N . ARG A 1 242 ? 14.704 11.650 16.224 1.00 95.44 242 ARG A N 1
ATOM 1815 C CA . ARG A 1 242 ? 16.039 11.111 15.970 1.00 95.44 242 ARG A CA 1
ATOM 1816 C C . ARG A 1 242 ? 15.961 10.216 14.752 1.00 95.44 242 ARG A C 1
ATOM 1818 O O . ARG A 1 242 ? 15.192 9.257 14.738 1.00 95.44 242 ARG A O 1
ATOM 1825 N N . VAL A 1 243 ? 16.747 10.540 13.739 1.00 96.50 243 VAL A N 1
ATOM 1826 C CA . VAL A 1 243 ? 16.761 9.816 12.472 1.00 96.50 243 VAL A CA 1
ATOM 1827 C C . VAL A 1 243 ? 18.175 9.350 12.192 1.00 96.50 243 VAL A C 1
ATOM 1829 O O . VAL A 1 243 ? 19.107 10.156 12.213 1.00 96.50 243 VAL A O 1
ATOM 1832 N N . THR A 1 244 ? 18.321 8.053 11.938 1.00 93.38 244 THR A N 1
ATOM 1833 C CA . THR A 1 244 ? 19.559 7.464 11.438 1.00 93.38 244 THR A CA 1
ATOM 1834 C C . THR A 1 244 ? 19.492 7.364 9.928 1.00 93.38 244 THR A C 1
ATOM 1836 O O . THR A 1 244 ? 18.586 6.730 9.380 1.00 93.38 244 THR A O 1
ATOM 1839 N N . GLU A 1 245 ? 20.475 7.973 9.276 1.00 94.44 245 GLU A N 1
ATOM 1840 C CA . GLU A 1 245 ? 20.630 7.945 7.829 1.00 94.44 245 GLU A CA 1
ATOM 1841 C C . GLU A 1 245 ? 22.025 7.451 7.458 1.00 94.44 245 GLU A C 1
ATOM 1843 O O . GLU A 1 245 ? 23.018 7.870 8.050 1.00 94.44 245 GLU A O 1
ATOM 1848 N N . ASP A 1 246 ? 22.073 6.582 6.457 1.00 94.94 246 ASP A N 1
ATOM 1849 C CA . ASP A 1 246 ? 23.245 6.214 5.677 1.00 94.94 246 ASP A CA 1
ATOM 1850 C C . ASP A 1 246 ? 22.973 6.606 4.226 1.00 94.94 246 ASP A C 1
ATOM 1852 O O . ASP A 1 246 ? 21.960 6.190 3.647 1.00 94.94 246 ASP A O 1
ATOM 1856 N N . TYR A 1 247 ? 23.837 7.428 3.645 1.00 95.94 247 TYR A N 1
ATOM 1857 C CA . TYR A 1 247 ? 23.732 7.813 2.248 1.00 95.94 247 TYR A CA 1
ATOM 1858 C C . TYR A 1 247 ? 25.102 8.039 1.625 1.00 95.94 247 TYR A C 1
ATOM 1860 O O . TYR A 1 247 ? 26.053 8.467 2.275 1.00 95.94 247 TYR A O 1
ATOM 1868 N N . THR A 1 248 ? 25.194 7.799 0.322 1.00 97.62 248 THR A N 1
ATOM 1869 C CA . THR A 1 248 ? 26.365 8.120 -0.493 1.00 97.62 248 THR A CA 1
ATOM 1870 C C . THR A 1 248 ? 25.906 8.643 -1.842 1.00 97.62 248 THR A C 1
ATOM 1872 O O . THR A 1 248 ? 25.120 7.990 -2.528 1.00 97.62 248 THR A O 1
ATOM 1875 N N . LEU A 1 249 ? 26.406 9.809 -2.244 1.00 98.00 249 LEU A N 1
ATOM 1876 C CA . LEU A 1 249 ? 26.236 10.278 -3.611 1.00 98.00 249 LEU A CA 1
ATOM 1877 C C . LEU A 1 249 ? 27.213 9.564 -4.549 1.00 98.00 249 LEU A C 1
ATOM 1879 O O . LEU A 1 249 ? 28.412 9.492 -4.277 1.00 98.00 249 LEU A O 1
ATOM 1883 N N . TYR A 1 250 ? 26.712 9.131 -5.696 1.00 97.56 250 TYR A N 1
ATOM 1884 C CA . TYR A 1 250 ? 27.496 8.674 -6.831 1.00 97.56 250 TYR A CA 1
ATOM 1885 C C . TYR A 1 250 ? 27.405 9.690 -7.963 1.00 97.56 250 TYR A C 1
ATOM 1887 O O . TYR A 1 250 ? 26.322 10.164 -8.281 1.00 97.56 250 TYR A O 1
ATOM 1895 N N . GLU A 1 251 ? 28.537 9.997 -8.591 1.00 96.12 251 GLU A N 1
ATOM 1896 C CA . GLU A 1 251 ? 28.635 10.858 -9.773 1.00 96.12 251 GLU A CA 1
ATOM 1897 C C . GLU A 1 251 ? 29.462 10.125 -10.824 1.00 96.12 251 GLU A C 1
ATOM 1899 O O . GLU A 1 251 ? 30.587 9.696 -10.553 1.00 96.12 251 GLU A O 1
ATOM 1904 N N . ASN A 1 252 ? 28.908 9.938 -12.023 1.00 94.00 252 ASN A N 1
ATOM 1905 C CA . ASN A 1 252 ? 29.565 9.187 -13.097 1.00 94.00 252 ASN A CA 1
ATOM 1906 C C . ASN A 1 252 ? 30.044 7.790 -12.655 1.00 94.00 252 ASN A C 1
ATOM 1908 O O . ASN A 1 252 ? 31.149 7.351 -12.984 1.00 94.00 252 ASN A O 1
ATOM 1912 N N . GLY A 1 253 ? 29.217 7.107 -11.857 1.00 90.25 253 GLY A N 1
ATOM 1913 C CA . GLY A 1 253 ? 29.492 5.767 -11.332 1.00 90.25 253 GLY A CA 1
ATOM 1914 C C . GLY A 1 253 ? 30.550 5.705 -10.224 1.00 90.25 253 GLY A C 1
ATOM 1915 O O . GLY A 1 253 ? 30.940 4.609 -9.826 1.00 90.25 253 GLY A O 1
ATOM 1916 N N . ARG A 1 254 ? 31.030 6.845 -9.710 1.00 95.75 254 ARG A N 1
ATOM 1917 C CA . ARG A 1 254 ? 32.018 6.904 -8.622 1.00 95.75 254 ARG A CA 1
ATOM 1918 C C . ARG A 1 254 ? 31.408 7.507 -7.366 1.00 95.75 254 ARG A C 1
ATOM 1920 O O . ARG A 1 254 ? 30.760 8.546 -7.433 1.00 95.75 254 ARG A O 1
ATOM 1927 N N . ALA A 1 255 ? 31.664 6.876 -6.223 1.00 94.25 255 ALA A N 1
ATOM 1928 C CA . ALA A 1 255 ? 31.236 7.390 -4.928 1.00 94.25 255 ALA A CA 1
ATOM 1929 C C . ALA A 1 255 ? 31.959 8.706 -4.598 1.00 94.25 255 ALA A C 1
ATOM 1931 O O . ALA A 1 255 ? 33.192 8.773 -4.620 1.00 94.25 255 ALA A O 1
ATOM 1932 N N . ASN A 1 256 ? 31.194 9.737 -4.250 1.00 93.56 256 ASN A N 1
ATOM 1933 C CA . ASN A 1 256 ? 31.699 10.996 -3.730 1.00 93.56 256 ASN A CA 1
ATOM 1934 C C . ASN A 1 256 ? 31.718 10.941 -2.195 1.00 93.56 256 ASN A C 1
ATOM 1936 O O . ASN A 1 256 ? 30.712 11.198 -1.538 1.00 93.56 256 ASN A O 1
ATOM 1940 N N . GLN A 1 257 ? 32.887 10.640 -1.627 1.00 88.19 257 GLN A N 1
ATOM 1941 C CA . GLN A 1 257 ? 33.077 10.498 -0.175 1.00 88.19 257 GLN A CA 1
ATOM 1942 C C . GLN A 1 257 ? 32.833 11.801 0.605 1.00 88.19 257 GLN A C 1
ATOM 1944 O O . GLN A 1 257 ? 32.506 11.755 1.785 1.00 88.19 257 GLN A O 1
ATOM 1949 N N . ASN A 1 258 ? 32.928 12.966 -0.048 1.00 90.62 258 ASN A N 1
ATOM 1950 C CA . ASN A 1 258 ? 32.600 14.253 0.578 1.00 90.62 258 ASN A CA 1
ATOM 1951 C C . ASN A 1 258 ? 31.084 14.487 0.669 1.00 90.62 258 ASN A C 1
ATOM 1953 O O . ASN A 1 258 ? 30.637 15.416 1.337 1.00 90.62 258 ASN A O 1
ATOM 1957 N N . ARG A 1 259 ? 30.290 13.667 -0.030 1.00 88.94 259 ARG A N 1
ATOM 1958 C CA . ARG A 1 259 ? 28.823 13.668 -0.008 1.00 88.94 259 ARG A CA 1
ATOM 1959 C C . ARG A 1 259 ? 28.286 12.284 0.358 1.00 88.94 259 ARG A C 1
ATOM 1961 O O . ARG A 1 259 ? 27.303 11.813 -0.213 1.00 88.94 259 ARG A O 1
ATOM 1968 N N . ALA A 1 260 ? 28.949 11.667 1.331 1.00 91.50 260 ALA A N 1
ATOM 1969 C CA . ALA A 1 260 ? 28.510 10.472 2.028 1.00 91.50 260 ALA A CA 1
ATOM 1970 C C . ALA A 1 260 ? 28.378 10.766 3.526 1.00 91.50 260 ALA A C 1
ATOM 1972 O O . ALA A 1 260 ? 29.061 11.646 4.054 1.00 91.50 260 ALA A O 1
ATOM 1973 N N . GLY A 1 261 ? 27.500 10.046 4.214 1.00 91.44 261 GLY A N 1
ATOM 1974 C CA . GLY A 1 261 ? 27.297 10.228 5.642 1.00 91.44 261 GLY A CA 1
ATOM 1975 C C . GLY A 1 261 ? 26.575 9.049 6.268 1.00 91.44 261 GLY A C 1
ATOM 1976 O O . GLY A 1 261 ? 25.656 8.500 5.672 1.00 91.44 261 GLY A O 1
ATOM 1977 N N . PHE A 1 262 ? 26.989 8.702 7.486 1.00 93.56 262 PHE A N 1
ATOM 1978 C CA . PHE A 1 262 ? 26.278 7.785 8.365 1.00 93.56 262 PHE A CA 1
ATOM 1979 C C . PHE A 1 262 ? 26.176 8.405 9.753 1.00 93.56 262 PHE A C 1
ATOM 1981 O O . PHE A 1 262 ? 27.189 8.804 10.334 1.00 93.56 262 PHE A O 1
ATOM 1988 N N . GLY A 1 263 ? 24.971 8.472 10.304 1.00 91.94 263 GLY A N 1
ATOM 1989 C CA . GLY A 1 263 ? 24.799 8.921 11.676 1.00 91.94 263 GLY A CA 1
ATOM 1990 C C . GLY A 1 263 ? 23.355 9.156 12.067 1.00 91.94 263 GLY A C 1
ATOM 1991 O O . GLY A 1 263 ? 22.446 9.113 11.240 1.00 91.94 263 GLY A O 1
ATOM 1992 N N . THR A 1 264 ? 23.172 9.427 13.356 1.00 93.25 264 THR A N 1
ATOM 1993 C CA . THR A 1 264 ? 21.880 9.775 13.943 1.00 93.25 264 THR A CA 1
ATOM 1994 C C . THR A 1 264 ? 21.848 11.262 14.248 1.00 93.25 264 THR A C 1
ATOM 1996 O O . THR A 1 264 ? 22.647 11.739 15.051 1.00 93.25 264 THR A O 1
ATOM 1999 N N . ASN A 1 265 ? 20.902 11.983 13.654 1.00 94.88 265 ASN A N 1
ATOM 2000 C CA . ASN A 1 265 ? 20.691 13.406 13.907 1.00 94.88 265 ASN A CA 1
ATOM 2001 C C . ASN A 1 265 ? 19.328 13.637 14.560 1.00 94.88 265 ASN A C 1
ATOM 2003 O O . ASN A 1 265 ? 18.383 12.886 14.311 1.00 94.88 265 ASN A O 1
ATOM 2007 N N . LEU A 1 266 ? 19.215 14.686 15.377 1.00 95.38 266 LEU A N 1
ATOM 2008 C CA . LEU A 1 266 ? 17.915 15.200 15.804 1.00 95.38 266 LEU A CA 1
ATOM 2009 C C . LEU A 1 266 ? 17.412 16.169 14.735 1.00 95.38 266 LEU A C 1
ATOM 2011 O O . LEU A 1 266 ? 18.062 17.175 14.453 1.00 95.38 266 LEU A O 1
ATOM 2015 N N . ILE A 1 267 ? 16.267 15.867 14.131 1.00 97.62 267 ILE A N 1
ATOM 2016 C CA . ILE A 1 267 ? 15.726 16.632 13.008 1.00 97.62 267 ILE A CA 1
ATOM 2017 C C . ILE A 1 267 ? 14.319 17.108 13.352 1.00 97.62 267 ILE A C 1
ATOM 2019 O O . ILE A 1 267 ? 13.466 16.312 13.745 1.00 97.62 267 ILE A O 1
ATOM 2023 N N . ARG A 1 268 ? 14.073 18.410 13.184 1.00 97.00 268 ARG A N 1
ATOM 2024 C CA . ARG A 1 268 ? 12.737 19.006 13.194 1.00 97.00 268 ARG A CA 1
ATOM 2025 C C . ARG A 1 268 ? 12.158 18.918 11.797 1.00 97.00 268 ARG A C 1
ATOM 2027 O O . ARG A 1 268 ? 12.747 19.451 10.868 1.00 97.00 268 ARG A O 1
ATOM 2034 N N . TYR A 1 269 ? 10.985 18.329 11.668 1.00 98.12 269 TYR A N 1
ATOM 2035 C CA . TYR A 1 269 ? 10.179 18.341 10.460 1.00 98.12 269 TYR A CA 1
ATOM 2036 C C . TYR A 1 269 ? 8.974 19.242 10.678 1.00 98.12 269 TYR A C 1
ATOM 2038 O O . TYR A 1 269 ? 8.260 19.105 11.675 1.00 98.12 269 TYR A O 1
ATOM 2046 N N . ASN A 1 270 ? 8.728 20.135 9.725 1.00 96.81 270 ASN A N 1
ATOM 2047 C CA . ASN A 1 270 ? 7.513 20.933 9.672 1.00 96.81 270 ASN A CA 1
ATOM 2048 C C . ASN A 1 270 ? 6.565 20.304 8.656 1.00 96.81 270 ASN A C 1
ATOM 2050 O O . ASN A 1 270 ? 6.905 20.142 7.487 1.00 96.81 270 ASN A O 1
ATOM 2054 N N . LEU A 1 271 ? 5.375 19.927 9.107 1.00 97.31 271 LEU A N 1
ATOM 2055 C CA . LEU A 1 271 ? 4.345 19.277 8.313 1.00 97.31 271 LEU A CA 1
ATOM 2056 C C . LEU A 1 271 ? 3.218 20.269 8.038 1.00 97.31 271 LEU A C 1
ATOM 2058 O O . LEU A 1 271 ? 2.847 21.072 8.898 1.00 97.31 271 LEU A O 1
ATOM 2062 N N . GLN A 1 272 ? 2.634 20.176 6.850 1.00 94.44 272 GLN A N 1
ATOM 2063 C CA . GLN A 1 272 ? 1.519 21.012 6.434 1.00 94.44 272 GLN A CA 1
ATOM 2064 C C . GLN A 1 272 ? 0.431 20.169 5.784 1.00 94.44 272 GLN A C 1
ATOM 2066 O O . GLN A 1 272 ? 0.704 19.288 4.967 1.00 94.44 272 GLN A O 1
ATOM 2071 N N . ARG A 1 273 ? -0.820 20.480 6.118 1.00 91.81 273 ARG A N 1
ATOM 2072 C CA . ARG A 1 273 ? -1.983 19.899 5.460 1.00 91.81 273 ARG A CA 1
ATOM 2073 C C . ARG A 1 273 ? -2.317 20.685 4.192 1.00 91.81 273 ARG A C 1
ATOM 2075 O O . ARG A 1 273 ? -2.656 21.864 4.266 1.00 91.81 273 ARG A O 1
ATOM 2082 N N . VAL A 1 274 ? -2.237 20.034 3.035 1.00 85.06 274 VAL A N 1
ATOM 2083 C CA . VAL A 1 274 ? -2.536 20.598 1.711 1.00 85.06 274 VAL A CA 1
ATOM 2084 C C . VAL A 1 274 ? -3.578 19.713 1.035 1.00 85.06 274 VAL A C 1
ATOM 2086 O O . VAL A 1 274 ? -3.380 18.508 0.917 1.00 85.06 274 VAL A O 1
ATOM 2089 N N . A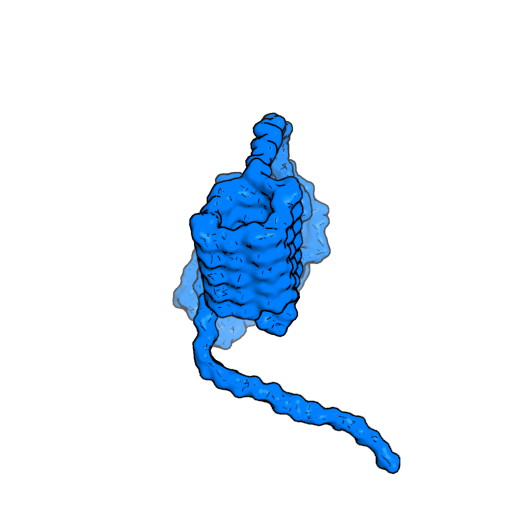SN A 1 275 ? -4.707 20.297 0.619 1.00 83.38 275 ASN A N 1
ATOM 2090 C CA . ASN A 1 275 ? -5.822 19.574 -0.016 1.00 83.38 275 ASN A CA 1
ATOM 2091 C C . ASN A 1 275 ? -6.280 18.337 0.782 1.00 83.38 275 ASN A C 1
ATOM 2093 O O . ASN A 1 275 ? -6.563 17.281 0.228 1.00 83.38 275 ASN A O 1
ATOM 2097 N N . GLY A 1 276 ? -6.309 18.460 2.113 1.00 82.75 276 GLY A N 1
ATOM 2098 C CA . GLY A 1 276 ? -6.722 17.388 3.021 1.00 82.75 276 GLY A CA 1
ATOM 2099 C C . GLY A 1 276 ? -5.628 16.380 3.393 1.00 82.75 276 GLY A C 1
ATOM 2100 O O . GLY A 1 276 ? -5.831 15.657 4.370 1.00 82.75 276 GLY A O 1
ATOM 2101 N N . GLN A 1 277 ? -4.473 16.384 2.719 1.00 88.31 277 GLN A N 1
ATOM 2102 C CA . GLN A 1 277 ? -3.350 15.468 2.955 1.00 88.31 277 GLN A CA 1
ATOM 2103 C C . GLN A 1 277 ? -2.206 16.143 3.715 1.00 88.31 277 GLN A C 1
ATOM 2105 O O . GLN A 1 277 ? -1.851 17.284 3.428 1.00 88.31 277 GLN A O 1
ATOM 2110 N N . TRP A 1 278 ? -1.614 15.438 4.676 1.00 94.19 278 TRP A N 1
ATOM 2111 C CA . TRP A 1 278 ? -0.421 15.899 5.384 1.00 94.19 278 TRP A CA 1
ATOM 2112 C C . TRP A 1 278 ? 0.836 15.597 4.579 1.00 94.19 278 TRP A C 1
ATOM 2114 O O . TRP A 1 278 ? 0.990 14.493 4.066 1.00 94.19 278 TRP A O 1
ATOM 2124 N N . LYS A 1 279 ? 1.722 16.587 4.477 1.00 97.19 279 LYS A N 1
ATOM 2125 C CA . LYS A 1 279 ? 2.984 16.513 3.735 1.00 97.19 279 LYS A CA 1
ATOM 2126 C C . LYS A 1 279 ? 4.099 17.174 4.530 1.00 97.19 279 LYS A C 1
ATOM 2128 O O . LYS A 1 279 ? 3.832 18.068 5.335 1.00 97.19 279 LYS A O 1
ATOM 2133 N N . ILE A 1 280 ? 5.341 16.778 4.282 1.00 98.19 280 ILE A N 1
ATOM 2134 C CA . ILE A 1 280 ? 6.513 17.415 4.891 1.00 98.19 280 ILE A CA 1
ATOM 2135 C C . ILE A 1 280 ? 6.855 18.675 4.088 1.00 98.19 280 ILE A C 1
ATOM 2137 O O . ILE A 1 280 ? 7.073 18.609 2.880 1.00 98.19 280 ILE A O 1
ATOM 2141 N N . ALA A 1 281 ? 6.846 19.829 4.748 1.00 95.69 281 ALA A N 1
ATOM 2142 C CA . ALA A 1 281 ? 7.022 21.143 4.134 1.00 95.69 281 ALA A CA 1
ATOM 2143 C C . ALA A 1 281 ? 8.466 21.665 4.226 1.00 95.69 281 ALA A C 1
ATOM 2145 O O . ALA A 1 281 ? 8.947 22.298 3.287 1.00 95.69 281 ALA A O 1
ATOM 2146 N N . ASP A 1 282 ? 9.147 21.404 5.344 1.00 95.38 282 ASP A N 1
ATOM 2147 C CA . ASP A 1 282 ? 10.589 21.619 5.519 1.00 95.38 282 ASP A CA 1
ATOM 2148 C C . ASP A 1 282 ? 11.161 20.665 6.577 1.00 95.38 282 ASP A C 1
ATOM 2150 O O . ASP A 1 282 ? 10.411 19.982 7.289 1.00 95.38 282 ASP A O 1
ATOM 2154 N N . TYR A 1 283 ? 12.491 20.630 6.667 1.00 96.69 283 TYR A N 1
ATOM 2155 C CA . TYR A 1 283 ? 13.175 20.104 7.838 1.00 96.69 283 TYR A CA 1
ATOM 2156 C C . TYR A 1 283 ? 14.387 20.958 8.239 1.00 96.69 283 TYR A C 1
ATOM 2158 O O . TYR A 1 283 ? 15.000 21.640 7.417 1.00 96.69 283 TYR A O 1
ATOM 2166 N N . GLN A 1 284 ? 14.794 20.828 9.502 1.00 95.31 284 GLN A N 1
ATOM 2167 C CA . GLN A 1 284 ? 16.005 21.424 10.055 1.00 95.31 284 GLN A CA 1
ATOM 2168 C C . GLN A 1 284 ? 16.700 20.446 11.009 1.00 95.31 284 GLN A C 1
ATOM 2170 O O . GLN A 1 284 ? 16.079 19.916 11.929 1.00 95.31 284 GLN A O 1
ATOM 2175 N N . VAL A 1 285 ? 18.004 20.232 10.827 1.00 93.31 285 VAL A N 1
ATOM 2176 C CA . VAL A 1 285 ? 18.839 19.507 11.801 1.00 93.31 285 VAL A CA 1
ATOM 2177 C C . VAL A 1 285 ? 19.073 20.412 13.019 1.00 93.31 285 VAL A C 1
ATOM 2179 O O . VAL A 1 285 ? 19.485 21.558 12.849 1.00 93.31 285 VAL A O 1
ATOM 2182 N N . ILE A 1 286 ? 18.792 19.923 14.231 1.00 89.38 286 ILE A N 1
ATOM 2183 C CA . ILE A 1 286 ? 18.768 20.711 15.483 1.00 89.38 286 ILE A CA 1
ATOM 2184 C C . ILE A 1 286 ? 19.931 20.360 16.435 1.00 89.38 286 ILE A C 1
ATOM 2186 O O . ILE A 1 286 ? 19.794 20.507 17.648 1.00 89.38 286 ILE A O 1
ATOM 2190 N N . ASN A 1 287 ? 21.034 19.827 15.904 1.00 69.88 287 ASN A N 1
ATOM 2191 C CA . ASN A 1 287 ? 22.190 19.383 16.696 1.00 69.88 287 ASN A CA 1
ATOM 2192 C C . ASN A 1 287 ? 22.715 20.448 17.672 1.00 69.88 287 ASN A C 1
ATOM 2194 O O . ASN A 1 287 ? 22.753 21.640 17.289 1.00 69.88 287 ASN A O 1
#

Foldseek 3Di:
DDDDDDDDPPPPPDDDDDPPVQDFPDVVLVVCCLVPLERDLARGDQGAQDLAESDLREHDNYEHDNHEHDNYAHDNYEHHQYEHANYEHDLYEHHQYEQANYECALYEHELYENALYENALYANHNYHHHNYHCHNYHCHNYYNPPPPCCVVCPPPPQFPFDDPVNVQVLLLLVLVCLQVQFAPPRPLVSLVQAADAPSSVVSVVNSVVCVVQVKGKDWDDWDFPDWPDWDDGRFKIKTWTWIWTFMWMDGPNHTDPVRTDTDTFTKIWMWGQDPNDIHTRDMDTPD

pLDDT: mean 85.47, std 20.0, range [26.02, 98.75]

InterPro domains:
  IPR001646 Pentapeptide repeat [PF00805] (42-80)
  IPR001646 Pentapeptide repeat [PF00805] (82-121)
  IPR025344 Plastid division protein CDP1-like, IMS domain [PF13355] (167-281)
  IPR051082 Pentapeptide repeat and BTB/POZ domain-containing protein [PTHR14136] (38-212)

Secondary structure (DSSP, 8-state):
------------------------S-HHHHHHHHHHSB-TT-B-TT-B-TT-B-TT-B-TT-B-TT-B-TT-B-TT-B-TT-B-TT-B-TT-B-TT-B-TT-B-TT-B-TT-B-TT-B-TT-B-TT-B-TT-B-TT-B-TT-B-------STT----S-----HHHHHHHHHHHHHHHHHHSSTT--HHHHHHHB-HHHHHHHHHHHHHHHHTTEEEEEEEEEEEEEEEEEEETTEEEEEEEEEEEEEEEETTEEEEEEEEEEEEEEEEEEEEETTEEEEEEEEE--

Organism: NCBI:txid56110

Sequence (287 aa):
MLIKNVGRITVLLLPLGLALPVAASNPAHLQQLLDTNRCPGCDLRDAQLEGVSLRGADLSEANLQGANLRNADLRYANFRSANLSEAVLIAADLEAANFSQANLREVDIRGANLKDAVLTGANTCGWQRQDARLQGVNLQEAGCIRPTPAPAPTPAPETGVLPQGQAAALLGDWLTAKANIFAPPFDRALLGNLTTGILYADSLNSVTWLENNNAFYQYGVQRVESIERFVTEGNRATLEARVTEDYTLYENGRANQNRAGFGTNLIRYNLQRVNGQWKIADYQVIN

Radius of gyration: 24.13 Å; chains: 1; bounding box: 60×70×42 Å